Protein AF-0000000086678169 (afdb_homodimer)

Structure (mmCIF, N/CA/C/O backbone):
data_AF-0000000086678169-model_v1
#
loop_
_entity.id
_entity.type
_entity.pdbx_description
1 polymer 'VOC domain-containing protein'
#
loop_
_atom_site.group_PDB
_atom_site.id
_atom_site.type_symbol
_atom_site.label_atom_id
_atom_site.label_alt_id
_atom_site.label_comp_id
_atom_site.label_asym_id
_atom_site.label_entity_id
_atom_site.label_seq_id
_atom_site.pdbx_PDB_ins_code
_atom_site.Cartn_x
_atom_site.Cartn_y
_atom_site.Cartn_z
_atom_site.occupancy
_atom_site.B_iso_or_equiv
_atom_site.auth_seq_id
_atom_site.auth_comp_id
_atom_site.auth_asym_id
_atom_site.auth_atom_id
_atom_site.pdbx_PDB_model_num
ATOM 1 N N . MET A 1 1 ? -8.094 13.422 -7.285 1 91.38 1 MET A N 1
ATOM 2 C CA . MET A 1 1 ? -7.387 12.68 -6.246 1 91.38 1 MET A CA 1
ATOM 3 C C . MET A 1 1 ? -6.922 11.328 -6.77 1 91.38 1 MET A C 1
ATOM 5 O O . MET A 1 1 ? -7.672 10.625 -7.445 1 91.38 1 MET A O 1
ATOM 9 N N . ARG A 1 2 ? -5.672 10.977 -6.555 1 94.38 2 ARG A N 1
ATOM 10 C CA . ARG A 1 2 ? -5.109 9.734 -7.078 1 94.38 2 ARG A CA 1
ATOM 11 C C . ARG A 1 2 ? -4.16 9.094 -6.07 1 94.38 2 ARG A C 1
ATOM 13 O O . ARG A 1 2 ? -3.5 9.797 -5.301 1 94.38 2 ARG A O 1
ATOM 20 N N . LEU A 1 3 ? -4.145 7.801 -6.062 1 97.88 3 LEU A N 1
ATOM 21 C CA . LEU A 1 3 ? -3.133 7.09 -5.285 1 97.88 3 LEU A CA 1
ATOM 22 C C . LEU A 1 3 ? -1.73 7.438 -5.77 1 97.88 3 LEU A C 1
ATOM 24 O O . LEU A 1 3 ? -1.388 7.188 -6.926 1 97.88 3 LEU A O 1
ATOM 28 N N . ASP A 1 4 ? -1.026 8.055 -4.957 1 97.44 4 ASP A N 1
ATOM 29 C CA . ASP A 1 4 ? 0.299 8.531 -5.34 1 97.44 4 ASP A CA 1
ATOM 30 C C . ASP A 1 4 ? 1.37 7.492 -5.023 1 97.44 4 ASP A C 1
ATOM 32 O O . ASP A 1 4 ? 2.186 7.152 -5.887 1 97.44 4 ASP A O 1
ATOM 36 N N . HIS A 1 5 ? 1.383 7.012 -3.748 1 98.44 5 HIS A N 1
ATOM 37 C CA . HIS A 1 5 ? 2.408 6.031 -3.402 1 98.44 5 HIS A CA 1
ATOM 38 C C . HIS A 1 5 ? 1.983 5.184 -2.209 1 98.44 5 HIS A C 1
ATOM 40 O O . HIS A 1 5 ? 0.972 5.473 -1.566 1 98.44 5 HIS A O 1
ATOM 46 N N . VAL A 1 6 ? 2.734 4.137 -1.987 1 98.81 6 VAL A N 1
ATOM 47 C CA . VAL A 1 6 ? 2.705 3.295 -0.795 1 98.81 6 VAL A CA 1
ATOM 48 C C . VAL A 1 6 ? 4.004 3.467 -0.008 1 98.81 6 VAL A C 1
ATOM 50 O O . VAL A 1 6 ? 5.09 3.51 -0.591 1 98.81 6 VAL A O 1
ATOM 53 N N . GLY A 1 7 ? 3.877 3.633 1.284 1 98.75 7 GLY A N 1
ATOM 54 C CA . GLY A 1 7 ? 5.051 3.666 2.139 1 98.75 7 GLY A CA 1
ATOM 55 C C . GLY A 1 7 ? 5.461 2.295 2.643 1 98.75 7 GLY A C 1
ATOM 56 O O . GLY A 1 7 ? 4.645 1.564 3.207 1 98.75 7 GLY A O 1
ATOM 57 N N . LEU A 1 8 ? 6.66 1.923 2.469 1 98.81 8 LEU A N 1
ATOM 58 C CA . LEU A 1 8 ? 7.246 0.656 2.887 1 98.81 8 LEU A CA 1
ATOM 59 C C . LEU A 1 8 ? 8.523 0.889 3.695 1 98.81 8 LEU A C 1
ATOM 61 O O . LEU A 1 8 ? 9.516 1.394 3.164 1 98.81 8 LEU A O 1
ATOM 65 N N . SER A 1 9 ? 8.469 0.561 4.938 1 98.88 9 SER A N 1
ATOM 66 C CA . SER A 1 9 ? 9.656 0.64 5.777 1 98.88 9 SER A CA 1
ATOM 67 C C . SER A 1 9 ? 10.531 -0.603 5.625 1 98.88 9 SER A C 1
ATOM 69 O O . SER A 1 9 ? 10.039 -1.729 5.719 1 98.88 9 SER A O 1
ATOM 71 N N . VAL A 1 10 ? 11.781 -0.394 5.441 1 98.88 10 VAL A N 1
ATOM 72 C CA . VAL A 1 10 ? 12.672 -1.505 5.121 1 98.88 10 VAL A CA 1
ATOM 73 C C . VAL A 1 10 ? 13.914 -1.452 6.016 1 98.88 10 VAL A C 1
ATOM 75 O O . VAL A 1 10 ? 14.227 -0.406 6.59 1 98.88 10 VAL A O 1
ATOM 78 N N . ARG A 1 11 ? 14.578 -2.545 6.113 1 98.56 11 ARG A N 1
ATOM 79 C CA . ARG A 1 11 ? 15.812 -2.66 6.879 1 98.56 11 ARG A CA 1
ATOM 80 C C . ARG A 1 11 ? 16.969 -2.002 6.145 1 98.56 11 ARG A C 1
ATOM 82 O O . ARG A 1 11 ? 17.781 -1.286 6.754 1 98.56 11 ARG A O 1
ATOM 89 N N . ASP A 1 12 ? 17.156 -2.264 4.922 1 98.56 12 ASP A N 1
ATOM 90 C CA . ASP A 1 12 ? 18.25 -1.778 4.082 1 98.56 12 ASP A CA 1
ATOM 91 C C . ASP A 1 12 ? 17.719 -0.994 2.887 1 98.56 12 ASP A C 1
ATOM 93 O O . ASP A 1 12 ? 17.359 -1.579 1.857 1 98.56 12 ASP A O 1
ATOM 97 N N . LEU A 1 13 ? 17.75 0.278 3.025 1 98.5 13 LEU A N 1
ATOM 98 C CA . LEU A 1 13 ? 17.125 1.195 2.082 1 98.5 13 LEU A CA 1
ATOM 99 C C . LEU A 1 13 ? 17.734 1.062 0.696 1 98.5 13 LEU A C 1
ATOM 101 O O . LEU A 1 13 ? 17.031 0.976 -0.304 1 98.5 13 LEU A O 1
ATOM 105 N N . ASP A 1 14 ? 19.016 1.049 0.571 1 98.25 14 ASP A N 1
ATOM 106 C CA . ASP A 1 14 ? 19.703 0.976 -0.709 1 98.25 14 ASP A CA 1
ATOM 107 C C . ASP A 1 14 ? 19.438 -0.352 -1.41 1 98.25 14 ASP A C 1
ATOM 109 O O . ASP A 1 14 ? 19.156 -0.38 -2.613 1 98.25 14 ASP A O 1
ATOM 113 N N . ALA A 1 15 ? 19.5 -1.467 -0.7 1 98.75 15 ALA A N 1
ATOM 114 C CA . ALA A 1 15 ? 19.266 -2.783 -1.282 1 98.75 15 ALA A CA 1
ATOM 115 C C . ALA A 1 15 ? 17.812 -2.904 -1.771 1 98.75 15 ALA A C 1
ATOM 117 O O . ALA A 1 15 ? 17.562 -3.414 -2.865 1 98.75 15 ALA A O 1
ATOM 118 N N . ALA A 1 16 ? 16.906 -2.441 -0.951 1 98.81 16 ALA A N 1
ATOM 119 C CA . ALA A 1 16 ? 15.508 -2.482 -1.349 1 98.81 16 ALA A CA 1
ATOM 120 C C . ALA A 1 16 ? 15.266 -1.631 -2.592 1 98.81 16 ALA A C 1
ATOM 122 O O . ALA A 1 16 ? 14.578 -2.062 -3.523 1 98.81 16 ALA A O 1
ATOM 123 N N . SER A 1 17 ? 15.805 -0.417 -2.582 1 98.81 17 SER A N 1
ATOM 124 C CA . SER A 1 17 ? 15.672 0.464 -3.738 1 98.81 17 SER A CA 1
ATOM 125 C C . SER A 1 17 ? 16.203 -0.201 -5.004 1 98.81 17 SER A C 1
ATOM 127 O O . SER A 1 17 ? 15.531 -0.192 -6.043 1 98.81 17 SER A O 1
ATOM 129 N N . ALA A 1 18 ? 17.344 -0.758 -4.895 1 98.81 18 ALA A N 1
ATOM 130 C CA . ALA A 1 18 ? 17.953 -1.415 -6.039 1 98.81 18 ALA A CA 1
ATOM 131 C C . ALA A 1 18 ? 17.094 -2.57 -6.543 1 98.81 18 ALA A C 1
ATOM 133 O O . ALA A 1 18 ? 16.953 -2.764 -7.754 1 98.81 18 ALA A O 1
ATOM 134 N N . TRP A 1 19 ? 16.578 -3.268 -5.637 1 98.88 19 TRP A N 1
ATOM 135 C CA . TRP A 1 19 ? 15.766 -4.414 -6.027 1 98.88 19 TRP A CA 1
ATOM 136 C C . TRP A 1 19 ? 14.516 -3.967 -6.781 1 98.88 19 TRP A C 1
ATOM 138 O O . TRP A 1 19 ? 14.211 -4.496 -7.852 1 98.88 19 TRP A O 1
ATOM 148 N N . TYR A 1 20 ? 13.734 -3.041 -6.277 1 98.81 20 TYR A N 1
ATOM 149 C CA . TYR A 1 20 ? 12.508 -2.584 -6.926 1 98.81 20 TYR A CA 1
ATOM 150 C C . TYR A 1 20 ? 12.812 -1.911 -8.258 1 98.81 20 TYR A C 1
ATOM 152 O O . TYR A 1 20 ? 12.023 -2 -9.203 1 98.81 20 TYR A O 1
ATOM 160 N N . CYS A 1 21 ? 13.945 -1.226 -8.336 1 98.75 21 CYS A N 1
ATOM 161 C CA . CYS A 1 21 ? 14.359 -0.647 -9.609 1 98.75 21 CYS A CA 1
ATOM 162 C C . CYS A 1 21 ? 14.602 -1.734 -10.648 1 98.75 21 CYS A C 1
ATOM 164 O O . CYS A 1 21 ? 14.109 -1.648 -11.773 1 98.75 21 CYS A O 1
ATOM 166 N N . THR A 1 22 ? 15.32 -2.758 -10.234 1 98.56 22 THR A N 1
ATOM 167 C CA . THR A 1 22 ? 15.68 -3.832 -11.156 1 98.56 22 THR A CA 1
ATOM 168 C C . THR A 1 22 ? 14.461 -4.699 -11.469 1 98.56 22 THR A C 1
ATOM 170 O O . THR A 1 22 ? 14.211 -5.023 -12.633 1 98.56 22 THR A O 1
ATOM 173 N N . ALA A 1 23 ? 13.688 -5.035 -10.523 1 98.38 23 ALA A N 1
ATOM 174 C CA . ALA A 1 23 ? 12.609 -6.012 -10.664 1 98.38 23 ALA A CA 1
ATOM 175 C C . ALA A 1 23 ? 11.398 -5.398 -11.359 1 98.38 23 ALA A C 1
ATOM 177 O O . ALA A 1 23 ? 10.703 -6.078 -12.117 1 98.38 23 ALA A O 1
ATOM 178 N N . PHE A 1 24 ? 11.156 -4.09 -11.094 1 98 24 PHE A N 1
ATOM 179 C CA . PHE A 1 24 ? 9.859 -3.568 -11.523 1 98 24 PHE A CA 1
ATOM 180 C C . PHE A 1 24 ? 10.039 -2.295 -12.344 1 98 24 PHE A C 1
ATOM 182 O O . PHE A 1 24 ? 9.055 -1.656 -12.727 1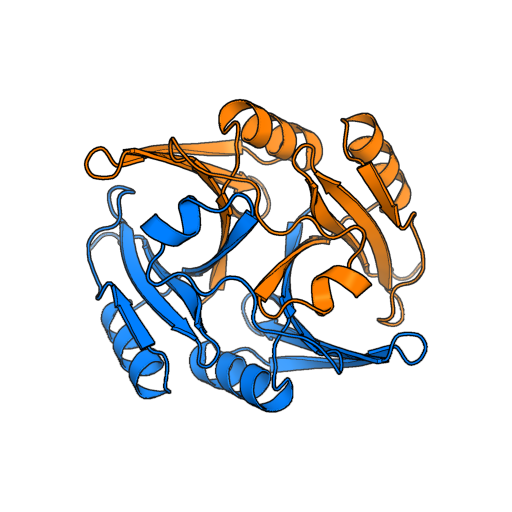 98 24 PHE A O 1
ATOM 189 N N . GLY A 1 25 ? 11.25 -1.899 -12.57 1 97.5 25 GLY A N 1
ATOM 190 C CA . GLY A 1 25 ? 11.523 -0.824 -13.516 1 97.5 25 GLY A CA 1
ATOM 191 C C . GLY A 1 25 ? 11.391 0.556 -12.898 1 97.5 25 GLY A C 1
ATOM 192 O O . GLY A 1 25 ? 11.164 1.539 -13.602 1 97.5 25 GLY A O 1
ATOM 193 N N . TYR A 1 26 ? 11.484 0.633 -11.586 1 98.56 26 TYR A N 1
ATOM 194 C CA . TYR A 1 26 ? 11.445 1.928 -10.914 1 98.56 26 TYR A CA 1
ATOM 195 C C . TYR A 1 26 ? 12.781 2.646 -11.047 1 98.56 26 TYR A C 1
ATOM 197 O O . TYR A 1 26 ? 13.781 2.053 -11.469 1 98.56 26 TYR A O 1
ATOM 205 N N . ALA A 1 27 ? 12.727 3.955 -10.781 1 98.62 27 ALA A N 1
ATOM 206 C CA . ALA A 1 27 ? 13.922 4.789 -10.648 1 98.62 27 ALA A CA 1
ATOM 207 C C . ALA A 1 27 ? 13.859 5.629 -9.375 1 98.62 27 ALA A C 1
ATOM 209 O O . ALA A 1 27 ? 12.781 6.004 -8.922 1 98.62 27 ALA A O 1
ATOM 210 N N . ARG A 1 28 ? 15.055 5.93 -8.812 1 98.25 28 ARG A N 1
ATOM 211 C CA . ARG A 1 28 ? 15.102 6.828 -7.664 1 98.25 28 ARG A CA 1
ATOM 212 C C . ARG A 1 28 ? 14.758 8.258 -8.07 1 98.25 28 ARG A C 1
ATOM 214 O O . ARG A 1 28 ? 15.414 8.836 -8.938 1 98.25 28 ARG A O 1
ATOM 221 N N . GLU A 1 29 ? 13.789 8.797 -7.516 1 97.56 29 GLU A N 1
ATOM 222 C CA . GLU A 1 29 ? 13.344 10.148 -7.84 1 97.56 29 GLU A CA 1
ATOM 223 C C . GLU A 1 29 ? 13.883 11.164 -6.836 1 97.56 29 GLU A C 1
ATOM 225 O O . GLU A 1 29 ? 14.336 12.25 -7.223 1 97.56 29 GLU A O 1
ATOM 230 N N . VAL A 1 30 ? 13.742 10.867 -5.57 1 96.19 30 VAL A N 1
ATOM 231 C CA . VAL A 1 30 ? 14.156 11.742 -4.48 1 96.19 30 VAL A CA 1
ATOM 232 C C . VAL A 1 30 ? 14.82 10.922 -3.381 1 96.19 30 VAL A C 1
ATOM 234 O O . VAL A 1 30 ? 14.359 9.82 -3.055 1 96.19 30 VAL A O 1
ATOM 237 N N . VAL A 1 31 ? 15.922 11.375 -2.908 1 97.44 31 VAL A N 1
ATOM 238 C CA . VAL A 1 31 ? 16.578 10.844 -1.719 1 97.44 31 VAL A CA 1
ATOM 239 C C . VAL A 1 31 ? 16.703 11.938 -0.66 1 97.44 31 VAL A C 1
ATOM 241 O O . VAL A 1 31 ? 17.234 13.008 -0.929 1 97.44 31 VAL A O 1
ATOM 244 N N . LEU A 1 32 ? 16.094 11.641 0.479 1 96.5 32 LEU A N 1
ATOM 245 C CA . LEU A 1 32 ? 16.156 12.695 1.486 1 96.5 32 LEU A CA 1
ATOM 246 C C . LEU A 1 32 ? 16.297 12.102 2.885 1 96.5 32 LEU A C 1
ATOM 248 O O . LEU A 1 32 ? 16.156 10.891 3.066 1 96.5 32 LEU A O 1
ATOM 252 N N . ARG A 1 33 ? 16.656 13.008 3.799 1 97.38 33 ARG A N 1
ATOM 253 C CA . ARG A 1 33 ? 16.766 12.68 5.215 1 97.38 33 ARG A CA 1
ATOM 254 C C . ARG A 1 33 ? 15.977 13.664 6.07 1 97.38 33 ARG A C 1
ATOM 256 O O . ARG A 1 33 ? 15.992 14.867 5.812 1 97.38 33 ARG A O 1
ATOM 263 N N . VAL A 1 34 ? 15.266 13.07 7.035 1 97.88 34 VAL A N 1
ATOM 264 C CA . VAL A 1 34 ? 14.594 13.875 8.055 1 97.88 34 VAL A CA 1
ATOM 265 C C . VAL A 1 34 ? 15.352 13.773 9.375 1 97.88 34 VAL A C 1
ATOM 267 O O . VAL A 1 34 ? 15.047 12.906 10.203 1 97.88 34 VAL A O 1
ATOM 270 N N . ASP A 1 35 ? 16.188 14.688 9.68 1 97.31 35 ASP A N 1
ATOM 271 C CA . ASP A 1 35 ? 17.219 14.609 10.719 1 97.31 35 ASP A CA 1
ATOM 272 C C . ASP A 1 35 ? 16.594 14.5 12.109 1 97.31 35 ASP A C 1
ATOM 274 O O . ASP A 1 35 ? 16.984 13.648 12.906 1 97.31 35 ASP A O 1
ATOM 278 N N . PRO A 1 36 ? 15.562 15.266 12.359 1 96.56 36 PRO A N 1
ATOM 279 C CA . PRO A 1 36 ? 15.055 15.273 13.734 1 96.56 36 PRO A CA 1
ATOM 280 C C . PRO A 1 36 ? 14.547 13.914 14.188 1 96.56 36 PRO A C 1
ATOM 282 O O . PRO A 1 36 ? 14.484 13.641 15.391 1 96.56 36 PRO A O 1
ATOM 285 N N . ILE A 1 37 ? 14.234 13.031 13.25 1 96.38 37 ILE A N 1
ATOM 286 C CA . ILE A 1 37 ? 13.68 11.75 13.656 1 96.38 37 ILE A CA 1
ATOM 287 C C . ILE A 1 37 ? 14.508 10.609 13.07 1 96.38 37 ILE A C 1
ATOM 289 O O . ILE A 1 37 ? 14.07 9.461 13.031 1 96.38 37 ILE A O 1
ATOM 293 N N . ASP A 1 38 ? 15.641 10.891 12.492 1 97.94 38 ASP A N 1
ATOM 294 C CA . ASP A 1 38 ? 16.578 9.922 11.922 1 97.94 38 ASP A CA 1
ATOM 295 C C . ASP A 1 38 ? 15.883 9.047 10.875 1 97.94 38 ASP A C 1
ATOM 297 O O . ASP A 1 38 ? 15.961 7.816 10.938 1 97.94 38 ASP A O 1
ATOM 301 N N . LEU A 1 39 ? 15.18 9.648 10 1 98.62 39 LEU A N 1
ATOM 302 C CA . LEU A 1 39 ? 14.43 8.961 8.953 1 98.62 39 LEU A CA 1
ATOM 303 C C . LEU A 1 39 ? 15.062 9.203 7.586 1 98.62 39 LEU A C 1
ATOM 305 O O . LEU A 1 39 ? 15.258 10.352 7.188 1 98.62 39 LEU A O 1
ATOM 309 N N . ASP A 1 40 ? 15.438 8.148 6.922 1 98.75 40 ASP A N 1
ATOM 310 C CA . ASP A 1 40 ? 15.867 8.211 5.531 1 98.75 40 ASP A CA 1
ATOM 311 C C . ASP A 1 40 ? 14.75 7.781 4.586 1 98.75 40 ASP A C 1
ATOM 313 O O . ASP A 1 40 ? 14.016 6.832 4.875 1 98.75 40 ASP A O 1
ATOM 317 N N . ILE A 1 41 ? 14.633 8.469 3.494 1 98.62 41 ILE A N 1
ATOM 318 C CA . ILE A 1 41 ? 13.547 8.219 2.545 1 98.62 41 ILE A CA 1
ATOM 319 C C . ILE A 1 41 ? 14.117 8.141 1.129 1 98.62 41 ILE A C 1
ATOM 321 O O . ILE A 1 41 ? 14.961 8.953 0.747 1 98.62 41 ILE A O 1
ATOM 325 N N . VAL A 1 42 ? 13.742 7.199 0.359 1 98.62 42 VAL A N 1
ATOM 326 C CA . VAL A 1 42 ? 13.922 7.156 -1.089 1 98.62 42 VAL A CA 1
ATOM 327 C C . VAL A 1 42 ? 12.562 7.055 -1.777 1 98.62 42 VAL A C 1
ATOM 329 O O . VAL A 1 42 ? 11.82 6.098 -1.555 1 98.62 42 VAL A O 1
ATOM 332 N N . MET A 1 43 ? 12.242 8.016 -2.52 1 98.38 43 MET A N 1
ATOM 333 C CA . MET A 1 43 ? 11.07 7.945 -3.395 1 98.38 43 MET A CA 1
ATOM 334 C C . MET A 1 43 ? 11.43 7.312 -4.734 1 98.38 43 MET A C 1
ATOM 336 O O . MET A 1 43 ? 12.344 7.77 -5.418 1 98.38 43 MET A O 1
ATOM 340 N N . LEU A 1 44 ? 10.766 6.262 -5.047 1 98.69 44 LEU A N 1
ATOM 341 C CA . LEU A 1 44 ? 10.891 5.625 -6.355 1 98.69 44 LEU A CA 1
ATOM 342 C C . LEU A 1 44 ? 9.719 6.008 -7.258 1 98.69 44 LEU A C 1
ATOM 344 O O . LEU A 1 44 ? 8.578 6.078 -6.805 1 98.69 44 LEU A O 1
ATOM 348 N N . ILE A 1 45 ? 10.031 6.223 -8.523 1 98.5 45 ILE A N 1
ATOM 349 C CA . ILE A 1 45 ? 8.984 6.547 -9.484 1 98.5 45 ILE A CA 1
ATOM 350 C C . ILE A 1 45 ? 9.086 5.613 -10.695 1 98.5 45 ILE A C 1
ATOM 352 O O . ILE A 1 45 ? 10.18 5.301 -11.156 1 98.5 45 ILE A O 1
ATOM 356 N N . HIS A 1 46 ? 7.957 5.098 -11.133 1 98.19 46 HIS A N 1
ATOM 357 C CA . HIS A 1 46 ? 7.941 4.402 -12.414 1 98.19 46 HIS A CA 1
ATOM 358 C C . HIS A 1 46 ? 7.953 5.391 -13.578 1 98.19 46 HIS A C 1
ATOM 360 O O . HIS A 1 46 ? 6.984 6.129 -13.781 1 98.19 46 HIS A O 1
ATOM 366 N N . PRO A 1 47 ? 8.953 5.367 -14.391 1 97 47 PRO A N 1
ATOM 367 C CA . PRO A 1 47 ? 9.125 6.434 -15.383 1 97 47 PRO A CA 1
ATOM 368 C C . PRO A 1 47 ? 8.031 6.43 -16.438 1 97 47 PRO A C 1
ATOM 370 O O . PRO A 1 47 ? 7.738 7.473 -17.047 1 97 47 PRO A O 1
ATOM 373 N N . VAL A 1 48 ? 7.434 5.336 -16.719 1 95.75 48 VAL A N 1
ATOM 374 C CA . VAL A 1 48 ? 6.441 5.219 -17.781 1 95.75 48 VAL A CA 1
ATOM 375 C C . VAL A 1 48 ? 5.051 5.5 -17.219 1 95.75 48 VAL A C 1
ATOM 377 O O . VAL A 1 48 ? 4.297 6.301 -17.781 1 95.75 48 VAL A O 1
ATOM 380 N N . HIS A 1 49 ? 4.73 4.98 -16.047 1 94.75 49 HIS A N 1
ATOM 381 C CA . HIS A 1 49 ? 3.359 5 -15.555 1 94.75 49 HIS A CA 1
ATOM 382 C C . HIS A 1 49 ? 3.168 6.078 -14.492 1 94.75 49 HIS A C 1
ATOM 384 O O . HIS A 1 49 ? 2.037 6.469 -14.195 1 94.75 49 HIS A O 1
ATOM 390 N N . GLY A 1 50 ? 4.254 6.465 -13.789 1 95.94 50 GLY A N 1
ATOM 391 C CA . GLY A 1 50 ? 4.207 7.602 -12.883 1 95.94 50 GLY A CA 1
ATOM 392 C C . GLY A 1 50 ? 3.814 7.223 -11.469 1 95.94 50 GLY A C 1
ATOM 393 O O . GLY A 1 50 ? 3.795 8.07 -10.57 1 95.94 50 GLY A O 1
ATOM 394 N N . ASP A 1 51 ? 3.445 5.918 -11.25 1 96.38 51 ASP A N 1
ATOM 395 C CA . ASP A 1 51 ? 3.182 5.488 -9.875 1 96.38 51 ASP A CA 1
ATOM 396 C C . ASP A 1 51 ? 4.465 5.484 -9.047 1 96.38 51 ASP A C 1
ATOM 398 O O . ASP A 1 51 ? 5.566 5.441 -9.602 1 96.38 51 ASP A O 1
ATOM 402 N N . ARG A 1 52 ? 4.328 5.508 -7.707 1 98.12 52 ARG A N 1
ATOM 403 C CA . ARG A 1 52 ? 5.488 5.66 -6.832 1 98.12 52 ARG A CA 1
ATOM 404 C C . ARG A 1 52 ? 5.438 4.664 -5.676 1 98.12 52 ARG A C 1
ATOM 406 O O . ARG A 1 52 ? 4.359 4.207 -5.293 1 98.12 52 ARG A O 1
ATOM 413 N N . LEU A 1 53 ? 6.551 4.316 -5.195 1 98.81 53 LEU A N 1
ATOM 414 C CA . LEU A 1 53 ? 6.805 3.693 -3.9 1 98.81 53 LEU A CA 1
ATOM 415 C C . LEU A 1 53 ? 7.688 4.586 -3.031 1 98.81 53 LEU A C 1
ATOM 417 O O . LEU A 1 53 ? 8.648 5.176 -3.521 1 98.81 53 LEU A O 1
ATOM 421 N N . GLU A 1 54 ? 7.328 4.73 -1.833 1 98.81 54 GLU A N 1
ATOM 422 C CA . GLU A 1 54 ? 8.18 5.406 -0.859 1 98.81 54 GLU A CA 1
ATOM 423 C C . GLU A 1 54 ? 8.836 4.406 0.089 1 98.81 54 GLU A C 1
ATOM 425 O O . GLU A 1 54 ? 8.148 3.725 0.853 1 98.81 54 GLU A O 1
ATOM 430 N N . LEU A 1 55 ? 10.117 4.305 0.015 1 98.88 55 LEU A N 1
ATOM 431 C CA . LEU A 1 55 ? 10.867 3.455 0.934 1 98.88 55 LEU A CA 1
ATOM 432 C C . LEU A 1 55 ? 11.43 4.27 2.092 1 98.88 55 LEU A C 1
ATOM 434 O O . LEU A 1 55 ? 11.938 5.371 1.889 1 98.88 55 LEU A O 1
ATOM 438 N N . LEU A 1 56 ? 11.281 3.746 3.287 1 98.88 56 LEU A N 1
ATOM 439 C CA . LEU A 1 56 ? 11.68 4.438 4.508 1 98.88 56 LEU A CA 1
ATOM 440 C C . LEU A 1 56 ? 12.586 3.557 5.359 1 98.88 56 LEU A C 1
ATOM 442 O O . LEU A 1 56 ? 12.414 2.338 5.402 1 98.88 56 LEU A O 1
ATOM 446 N N . HIS A 1 57 ? 13.5 4.168 6.074 1 98.81 57 HIS A N 1
ATOM 447 C CA . HIS A 1 57 ? 14.336 3.449 7.031 1 98.81 57 HIS A CA 1
ATOM 448 C C . HIS A 1 57 ? 14.633 4.309 8.258 1 98.81 57 HIS A C 1
ATOM 450 O O . HIS A 1 57 ? 15.008 5.477 8.125 1 98.81 57 HIS A O 1
ATOM 456 N N . ARG A 1 58 ? 14.438 3.771 9.344 1 98.44 58 ARG A N 1
ATOM 457 C CA . ARG A 1 58 ? 14.852 4.355 10.617 1 98.44 58 ARG A CA 1
ATOM 458 C C . ARG A 1 58 ? 15.742 3.395 11.398 1 98.44 58 ARG A C 1
ATOM 460 O O . ARG A 1 58 ? 15.453 2.197 11.469 1 98.44 58 ARG A O 1
ATOM 467 N N . PRO A 1 59 ? 16.812 3.932 12.016 1 97.75 59 PRO A N 1
ATOM 468 C CA . PRO A 1 59 ? 17.547 3.084 12.953 1 97.75 59 PRO A CA 1
ATOM 469 C C . PRO A 1 59 ? 16.672 2.545 14.086 1 97.75 59 PRO A C 1
ATOM 471 O O . PRO A 1 59 ? 15.82 3.266 14.602 1 97.75 59 PRO A O 1
ATOM 474 N N . GLY A 1 60 ? 16.844 1.304 14.375 1 97.69 60 GLY A N 1
ATOM 475 C CA . GLY A 1 60 ? 16.078 0.698 15.461 1 97.69 60 GLY A CA 1
ATOM 476 C C . GLY A 1 60 ? 14.805 0.031 14.984 1 97.69 60 GLY A C 1
ATOM 477 O O . GLY A 1 60 ? 14.078 -0.564 15.781 1 97.69 60 GLY A O 1
ATOM 478 N N . SER A 1 61 ? 14.539 0.139 13.648 1 98.25 61 SER A N 1
ATOM 479 C CA . SER A 1 61 ? 13.375 -0.568 13.125 1 98.25 61 SER A CA 1
ATOM 480 C C . SER A 1 61 ? 13.523 -2.076 13.289 1 98.25 61 SER A C 1
ATOM 482 O O . SER A 1 61 ? 14.641 -2.596 13.336 1 98.25 61 SER A O 1
ATOM 484 N N . ALA A 1 62 ? 12.383 -2.736 13.453 1 98.31 62 ALA A N 1
ATOM 485 C CA . ALA A 1 62 ? 12.312 -4.188 13.594 1 98.31 62 ALA A CA 1
ATOM 486 C C . ALA A 1 62 ? 11.359 -4.797 12.57 1 98.31 62 ALA A C 1
ATOM 488 O O . ALA A 1 62 ? 10.492 -4.105 12.039 1 98.31 62 ALA A O 1
ATOM 489 N N . PRO A 1 63 ? 11.539 -6.066 12.297 1 97.81 63 PRO A N 1
ATOM 490 C CA . PRO A 1 63 ? 10.641 -6.699 11.32 1 97.81 63 PRO A CA 1
ATOM 491 C C . PRO A 1 63 ? 9.164 -6.562 11.703 1 97.81 63 PRO A C 1
ATOM 493 O O . PRO A 1 63 ? 8.805 -6.785 12.859 1 97.81 63 PRO A O 1
ATOM 496 N N . GLY A 1 64 ? 8.391 -6.137 10.734 1 96.69 64 GLY A N 1
ATOM 497 C CA . GLY A 1 64 ? 6.945 -6.152 10.883 1 96.69 64 GLY A CA 1
ATOM 498 C C . GLY A 1 64 ? 6.316 -7.477 10.484 1 96.69 64 GLY A C 1
ATOM 499 O O . GLY A 1 64 ? 6.93 -8.531 10.648 1 96.69 64 GLY A O 1
ATOM 500 N N . LEU A 1 65 ? 5.082 -7.359 10.047 1 90.75 65 LEU A N 1
ATOM 501 C CA . LEU A 1 65 ? 4.375 -8.562 9.609 1 90.75 65 LEU A CA 1
ATOM 502 C C . LEU A 1 65 ? 5.098 -9.219 8.438 1 90.75 65 LEU A C 1
ATOM 504 O O . LEU A 1 65 ? 5.402 -8.562 7.438 1 90.75 65 LEU A O 1
ATOM 508 N N . ARG A 1 66 ? 5.375 -10.43 8.484 1 95.75 66 ARG A N 1
ATOM 509 C CA . ARG A 1 66 ? 5.957 -11.266 7.438 1 95.75 66 ARG A CA 1
ATOM 510 C C . ARG A 1 66 ? 5.137 -12.539 7.23 1 95.75 66 ARG A C 1
ATOM 512 O O . ARG A 1 66 ? 5.629 -13.641 7.453 1 95.75 66 ARG A O 1
ATOM 519 N N . ALA A 1 67 ? 3.992 -12.328 6.77 1 97.38 67 ALA A N 1
ATOM 520 C CA . ALA A 1 67 ? 3.086 -13.453 6.562 1 97.38 67 ALA A CA 1
ATOM 521 C C . ALA A 1 67 ? 3.635 -14.414 5.508 1 97.38 67 ALA A C 1
ATOM 523 O O . ALA A 1 67 ? 4.211 -13.977 4.504 1 97.38 67 ALA A O 1
ATOM 524 N N . ALA A 1 68 ? 3.363 -15.688 5.668 1 97.69 68 ALA A N 1
ATOM 525 C CA . ALA A 1 68 ? 3.852 -16.719 4.754 1 97.69 68 ALA A CA 1
ATOM 526 C C . ALA A 1 68 ? 3.156 -16.625 3.398 1 97.69 68 ALA A C 1
ATOM 528 O O . ALA A 1 68 ? 3.73 -17 2.373 1 97.69 68 ALA A O 1
ATOM 529 N N . ASP A 1 69 ? 1.917 -16.156 3.439 1 98.25 69 ASP A N 1
ATOM 530 C CA . ASP A 1 69 ? 1.111 -16.031 2.229 1 98.25 69 ASP A CA 1
ATOM 531 C C . ASP A 1 69 ? -0.022 -15.031 2.422 1 98.25 69 ASP A C 1
ATOM 533 O O . ASP A 1 69 ? -0.233 -14.531 3.529 1 98.25 69 ASP A O 1
ATOM 537 N N . PRO A 1 70 ? -0.726 -14.648 1.306 1 97.88 70 PRO A N 1
ATOM 538 C CA . PRO A 1 70 ? -1.746 -13.602 1.408 1 97.88 70 PRO A CA 1
ATOM 539 C C . PRO A 1 70 ? -2.924 -14.016 2.289 1 97.88 70 PRO A C 1
ATOM 541 O O . PRO A 1 70 ? -3.572 -13.156 2.896 1 97.88 70 PRO A O 1
ATOM 544 N N . ALA A 1 71 ? -3.246 -15.305 2.305 1 97.81 71 ALA A N 1
ATOM 545 C CA . ALA A 1 71 ? -4.34 -15.758 3.16 1 97.81 71 ALA A CA 1
ATOM 546 C C . ALA A 1 71 ? -4.039 -15.484 4.629 1 97.81 71 ALA A C 1
ATOM 548 O O . ALA A 1 71 ? -4.91 -15.039 5.379 1 97.81 71 ALA A O 1
ATOM 549 N N . ARG A 1 72 ? -2.818 -15.773 5.02 1 98 72 ARG A N 1
ATOM 550 C CA . ARG A 1 72 ? -2.389 -15.508 6.391 1 98 72 ARG A CA 1
ATOM 551 C C . ARG A 1 72 ? -2.262 -14.008 6.641 1 98 72 ARG A C 1
ATOM 553 O O . ARG A 1 72 ? -2.592 -13.523 7.723 1 98 72 ARG A O 1
ATOM 560 N N . ALA A 1 73 ? -1.767 -13.297 5.688 1 98.38 73 ALA A N 1
ATOM 561 C CA . ALA A 1 73 ? -1.66 -11.844 5.82 1 98.38 73 ALA A CA 1
ATOM 562 C C . ALA A 1 73 ? -3.021 -11.219 6.109 1 98.38 73 ALA A C 1
ATOM 564 O O . ALA A 1 73 ? -3.119 -10.273 6.891 1 98.38 73 ALA A O 1
ATOM 565 N N . ALA A 1 74 ? -4.078 -11.766 5.551 1 98.31 74 ALA A N 1
ATOM 566 C CA . ALA A 1 74 ? -5.426 -11.211 5.66 1 98.31 74 ALA A CA 1
ATOM 567 C C . ALA A 1 74 ? -5.98 -11.391 7.07 1 98.31 74 ALA A C 1
ATOM 569 O O . ALA A 1 74 ? -7.012 -10.812 7.418 1 98.31 74 ALA A O 1
ATOM 570 N N . LEU A 1 75 ? -5.293 -12.133 7.895 1 98.44 75 LEU A N 1
ATOM 571 C CA . LEU A 1 75 ? -5.734 -12.305 9.273 1 98.44 75 LEU A CA 1
ATOM 572 C C . LEU A 1 75 ? -5.215 -11.18 10.156 1 98.44 75 LEU A C 1
ATOM 574 O O . LEU A 1 75 ? -5.605 -11.062 11.32 1 98.44 75 LEU A O 1
ATOM 578 N N . SER A 1 76 ? -4.348 -10.406 9.688 1 98.38 76 SER A N 1
ATOM 579 C CA . SER A 1 76 ? -3.914 -9.172 10.336 1 98.38 76 SER A CA 1
ATOM 580 C C . SER A 1 76 ? -4.543 -7.949 9.672 1 98.38 76 SER A C 1
ATOM 582 O O . SER A 1 76 ? -4.285 -7.668 8.5 1 98.38 76 SER A O 1
ATOM 584 N N . GLU A 1 77 ? -5.363 -7.223 10.367 1 98.62 77 GLU A N 1
ATOM 585 C CA . GLU A 1 77 ? -6.055 -6.039 9.859 1 98.62 77 GLU A CA 1
ATOM 586 C C . GLU A 1 77 ? -5.082 -4.883 9.648 1 98.62 77 GLU A C 1
ATOM 588 O O . GLU A 1 77 ? -4.727 -4.18 10.594 1 98.62 77 GLU A O 1
ATOM 593 N N . SER A 1 78 ? -4.633 -4.676 8.492 1 98 78 SER A N 1
ATOM 594 C CA . SER A 1 78 ? -3.654 -3.676 8.078 1 98 78 SER A CA 1
ATOM 595 C C . SER A 1 78 ? -3.273 -3.852 6.613 1 98 78 SER A C 1
ATOM 597 O O . SER A 1 78 ? -3.838 -4.699 5.914 1 98 78 SER A O 1
ATOM 599 N N . PHE A 1 79 ? -2.371 -2.986 6.109 1 98.56 79 PHE A N 1
ATOM 600 C CA . PHE A 1 79 ? -1.833 -3.168 4.766 1 98.56 79 PHE A CA 1
ATOM 601 C C . PHE A 1 79 ? -1.052 -4.473 4.668 1 98.56 79 PHE A C 1
ATOM 603 O O . PHE A 1 79 ? -0.184 -4.746 5.5 1 98.56 79 PHE A O 1
ATOM 610 N N . GLY A 1 80 ? -1.321 -5.246 3.572 1 98.38 80 GLY A N 1
ATOM 611 C CA . GLY A 1 80 ? -0.763 -6.59 3.561 1 98.38 80 GLY A CA 1
ATOM 612 C C . GLY A 1 80 ? 0.087 -6.875 2.336 1 98.38 80 GLY A C 1
ATOM 613 O O . GLY A 1 80 ? 0.896 -7.805 2.338 1 98.38 80 GLY A O 1
ATOM 614 N N . HIS A 1 81 ? -0.2 -6.137 1.236 1 98.81 81 HIS A N 1
ATOM 615 C CA . HIS A 1 81 ? 0.585 -6.387 0.033 1 98.81 81 HIS A CA 1
ATOM 616 C C . HIS A 1 81 ? 0.381 -5.281 -0.997 1 98.81 81 HIS A C 1
ATOM 618 O O . HIS A 1 81 ? -0.53 -4.465 -0.863 1 98.81 81 HIS A O 1
ATOM 624 N N . ILE A 1 82 ? 1.281 -5.254 -1.939 1 98.88 82 ILE A N 1
ATOM 625 C CA . IL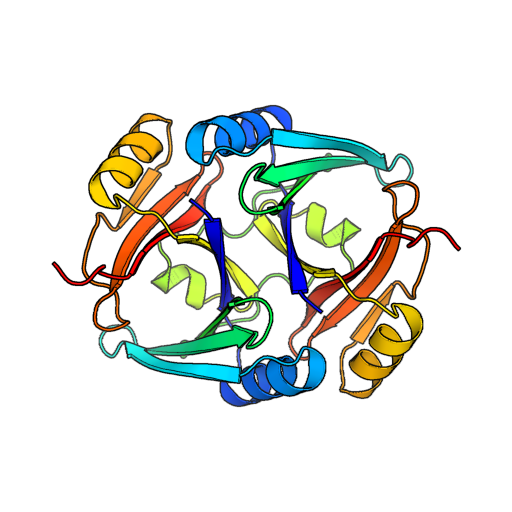E A 1 82 ? 1.096 -4.477 -3.162 1 98.88 82 ILE A CA 1
ATOM 626 C C . ILE A 1 82 ? 1.029 -5.418 -4.363 1 98.88 82 ILE A C 1
ATOM 628 O O . ILE A 1 82 ? 1.489 -6.559 -4.293 1 98.88 82 ILE A O 1
ATOM 632 N N . ALA A 1 83 ? 0.398 -4.898 -5.414 1 98.81 83 ALA A N 1
ATOM 633 C CA . ALA A 1 83 ? 0.22 -5.719 -6.609 1 98.81 83 ALA A CA 1
ATOM 634 C C . ALA A 1 83 ? 0.628 -4.957 -7.867 1 98.81 83 ALA A C 1
ATOM 636 O O . ALA A 1 83 ? 0.32 -3.771 -8.008 1 98.81 83 ALA A O 1
ATOM 637 N N . PHE A 1 84 ? 1.278 -5.625 -8.742 1 98.56 84 PHE A N 1
ATOM 638 C CA . PHE A 1 84 ? 1.654 -5.059 -10.031 1 98.56 84 PHE A CA 1
ATOM 639 C C . PHE A 1 84 ? 0.923 -5.762 -11.172 1 98.56 84 PHE A C 1
ATOM 641 O O . PHE A 1 84 ? 0.878 -6.992 -11.219 1 98.56 84 PHE A O 1
ATOM 648 N N . ASP A 1 85 ? 0.32 -4.977 -12.023 1 97.69 85 ASP A N 1
ATOM 649 C CA . ASP A 1 85 ? -0.207 -5.473 -13.289 1 97.69 85 ASP A CA 1
ATOM 650 C C . ASP A 1 85 ? 0.912 -5.676 -14.305 1 97.69 85 ASP A C 1
ATOM 652 O O . ASP A 1 85 ? 1.644 -4.738 -14.625 1 97.69 85 ASP A O 1
ATOM 656 N N . VAL A 1 86 ? 1.047 -6.898 -14.781 1 97.69 86 VAL A N 1
ATOM 657 C CA . VAL A 1 86 ? 2.15 -7.223 -15.68 1 97.69 86 VAL A CA 1
ATOM 658 C C . VAL A 1 86 ? 1.61 -7.863 -16.953 1 97.69 86 VAL A C 1
ATOM 660 O O . VAL A 1 86 ? 0.599 -8.57 -16.922 1 97.69 86 VAL A O 1
ATOM 663 N N . ALA A 1 87 ? 2.268 -7.645 -18.062 1 94.44 87 ALA A N 1
ATOM 664 C CA . ALA A 1 87 ? 1.837 -8.18 -19.359 1 94.44 87 ALA A CA 1
ATOM 665 C C . ALA A 1 87 ? 2.102 -9.68 -19.453 1 94.44 87 ALA A C 1
ATOM 667 O O . ALA A 1 87 ? 1.262 -10.43 -19.938 1 94.44 87 ALA A O 1
ATOM 668 N N . ASP A 1 88 ? 3.271 -10.133 -19.094 1 96.69 88 ASP A N 1
ATOM 669 C CA . ASP A 1 88 ? 3.711 -11.523 -19.094 1 96.69 88 ASP A CA 1
ATOM 670 C C . ASP A 1 88 ? 3.893 -12.039 -17.672 1 96.69 88 ASP A C 1
ATOM 672 O O . ASP A 1 88 ? 4.988 -11.961 -17.109 1 96.69 88 ASP A O 1
ATOM 676 N N . LEU A 1 89 ? 2.857 -12.648 -17.172 1 98.38 89 LEU A N 1
ATOM 677 C CA . LEU A 1 89 ? 2.848 -13.078 -15.773 1 98.38 89 LEU A CA 1
ATOM 678 C C . LEU A 1 89 ? 3.92 -14.133 -15.516 1 98.38 89 LEU A C 1
ATOM 680 O O . LEU A 1 89 ? 4.719 -14 -14.586 1 98.38 89 LEU A O 1
ATOM 684 N N . ASP A 1 90 ? 3.924 -15.172 -16.344 1 98.5 90 ASP A N 1
ATOM 685 C CA . ASP A 1 90 ? 4.844 -16.281 -16.141 1 98.5 90 ASP A CA 1
ATOM 686 C C . ASP A 1 90 ? 6.297 -15.82 -16.234 1 98.5 90 ASP A C 1
ATOM 688 O O . ASP A 1 90 ? 7.117 -16.141 -15.375 1 98.5 90 ASP A O 1
ATOM 692 N N . GLY A 1 91 ? 6.594 -15.055 -17.234 1 98.44 91 GLY A N 1
ATOM 693 C CA . GLY A 1 91 ? 7.945 -14.547 -17.406 1 98.44 91 GLY A CA 1
ATOM 694 C C . GLY A 1 91 ? 8.375 -13.602 -16.297 1 98.44 91 GLY A C 1
ATOM 695 O O . GLY A 1 91 ? 9.508 -13.664 -15.836 1 98.44 91 GLY A O 1
ATOM 696 N N . THR A 1 92 ? 7.473 -12.695 -15.906 1 98.44 92 THR A N 1
ATOM 697 C CA . THR A 1 92 ? 7.785 -11.766 -14.82 1 98.44 92 THR A CA 1
ATOM 698 C C . THR A 1 92 ? 8.023 -12.516 -13.516 1 98.44 92 THR A C 1
ATOM 700 O O . THR A 1 92 ? 8.953 -12.195 -12.773 1 98.44 92 THR A O 1
ATOM 703 N N . TYR A 1 93 ? 7.199 -13.5 -13.258 1 98.81 93 TYR A N 1
ATOM 704 C CA . TYR A 1 93 ? 7.352 -14.328 -12.062 1 98.81 93 TYR A CA 1
ATOM 705 C C . TYR A 1 93 ? 8.727 -14.977 -12.023 1 98.81 93 TYR A C 1
ATOM 707 O O . TYR A 1 93 ? 9.453 -14.859 -11.031 1 98.81 93 TYR A O 1
ATOM 715 N N . ASP A 1 94 ? 9.102 -15.617 -13.07 1 98.88 94 ASP A N 1
ATOM 716 C CA . ASP A 1 94 ? 10.391 -16.281 -13.141 1 98.88 94 ASP A CA 1
ATOM 717 C C . ASP A 1 94 ? 11.539 -15.297 -12.938 1 98.88 94 ASP A C 1
ATOM 719 O O . ASP A 1 94 ? 12.492 -15.586 -12.211 1 98.88 94 ASP A O 1
ATOM 723 N N . ARG A 1 95 ? 11.414 -14.188 -13.555 1 98.62 95 ARG A N 1
ATOM 724 C CA . ARG A 1 95 ? 12.453 -13.172 -13.477 1 98.62 95 ARG A CA 1
ATOM 725 C C . ARG A 1 95 ? 12.602 -12.648 -12.047 1 98.62 95 ARG A C 1
ATOM 727 O O . ARG A 1 95 ? 13.719 -12.547 -11.531 1 98.62 95 ARG A O 1
ATOM 734 N N . VAL A 1 96 ? 11.539 -12.336 -11.438 1 98.69 96 VAL A N 1
ATOM 735 C CA . VAL A 1 96 ? 11.555 -11.734 -10.109 1 98.69 96 VAL A CA 1
ATOM 736 C C . VAL 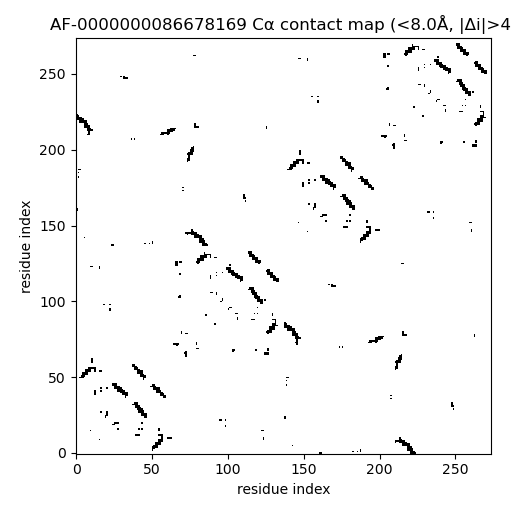A 1 96 ? 12.062 -12.75 -9.086 1 98.69 96 VAL A C 1
ATOM 738 O O . VAL A 1 96 ? 12.828 -12.398 -8.188 1 98.69 96 VAL A O 1
ATOM 741 N N . VAL A 1 97 ? 11.641 -13.977 -9.188 1 98.81 97 VAL A N 1
ATOM 742 C CA . VAL A 1 97 ? 12.172 -15.039 -8.344 1 98.81 97 VAL A CA 1
ATOM 743 C C . VAL A 1 97 ? 13.68 -15.188 -8.57 1 98.81 97 VAL A C 1
ATOM 745 O O . VAL A 1 97 ? 14.445 -15.328 -7.617 1 98.81 97 VAL A O 1
ATOM 748 N N . GLY A 1 98 ? 14.078 -15.094 -9.789 1 98.62 98 GLY A N 1
ATOM 749 C CA . GLY A 1 98 ? 15.492 -15.148 -10.125 1 98.62 98 GLY A CA 1
ATOM 750 C C . GLY A 1 98 ? 16.297 -14.008 -9.531 1 98.62 98 GLY A C 1
ATOM 751 O O . GLY A 1 98 ? 17.516 -14.125 -9.359 1 98.62 98 GLY A O 1
ATOM 752 N N . LEU A 1 99 ? 15.641 -12.977 -9.211 1 98.69 99 LEU A N 1
ATOM 753 C CA . LEU A 1 99 ? 16.281 -11.797 -8.648 1 98.69 99 LEU A CA 1
ATOM 754 C C . LEU A 1 99 ? 16.281 -11.852 -7.121 1 98.69 99 LEU A C 1
ATOM 756 O O . LEU A 1 99 ? 16.641 -10.875 -6.461 1 98.69 99 LEU A O 1
ATOM 760 N N . GLY A 1 100 ? 15.742 -12.961 -6.559 1 98.31 100 GLY A N 1
ATOM 761 C CA . GLY A 1 100 ? 15.906 -13.156 -5.125 1 98.31 100 GLY A CA 1
ATOM 762 C C . GLY A 1 100 ? 14.594 -13.133 -4.367 1 98.31 100 GLY A C 1
ATOM 763 O O . GLY A 1 100 ? 14.57 -13.344 -3.154 1 98.31 100 GLY A O 1
ATOM 764 N N . ALA A 1 101 ? 13.516 -12.859 -4.977 1 98.81 101 ALA A N 1
ATOM 765 C CA . ALA A 1 101 ? 12.234 -12.961 -4.293 1 98.81 101 ALA A CA 1
ATOM 766 C C . ALA A 1 101 ? 11.922 -14.406 -3.912 1 98.81 101 ALA A C 1
ATOM 768 O O . ALA A 1 101 ? 12.242 -15.336 -4.656 1 98.81 101 ALA A O 1
ATOM 769 N N . ARG A 1 102 ? 11.258 -14.516 -2.787 1 98.75 102 ARG A N 1
ATOM 770 C CA . ARG A 1 102 ? 10.789 -15.844 -2.4 1 98.75 102 ARG A CA 1
ATOM 771 C C . ARG A 1 102 ? 9.469 -16.188 -3.092 1 98.75 102 ARG A C 1
ATOM 773 O O . ARG A 1 102 ? 8.539 -15.375 -3.096 1 98.75 102 ARG A O 1
ATOM 780 N N . ALA A 1 103 ? 9.398 -17.391 -3.633 1 98.81 103 ALA A N 1
ATOM 781 C CA . ALA A 1 103 ? 8.148 -17.875 -4.223 1 98.81 103 ALA A CA 1
ATOM 782 C C . ALA A 1 103 ? 7.094 -18.109 -3.148 1 98.81 103 ALA A C 1
ATOM 784 O O . ALA A 1 103 ? 7.375 -18.719 -2.113 1 98.81 103 ALA A O 1
ATOM 785 N N . VAL A 1 104 ? 5.926 -17.641 -3.346 1 98.81 104 VAL A N 1
ATOM 786 C CA . VAL A 1 104 ? 4.809 -17.844 -2.43 1 98.81 104 VAL A CA 1
ATOM 787 C C . VAL A 1 104 ? 3.707 -18.641 -3.131 1 98.81 104 VAL A C 1
ATOM 789 O O . VAL A 1 104 ? 3.344 -19.734 -2.693 1 98.81 104 VAL A O 1
ATOM 792 N N . PHE A 1 105 ? 3.107 -18.031 -4.262 1 98.31 105 PHE A N 1
ATOM 793 C CA . PHE A 1 105 ? 2.203 -18.688 -5.195 1 98.31 105 PHE A CA 1
ATOM 794 C C . PHE A 1 105 ? 2.701 -18.531 -6.629 1 98.31 105 PHE A C 1
ATOM 796 O O . PHE A 1 105 ? 2.861 -17.406 -7.121 1 98.31 105 PHE A O 1
ATOM 803 N N . ALA A 1 106 ? 2.904 -19.734 -7.285 1 98.69 106 ALA A N 1
ATOM 804 C CA . ALA A 1 106 ? 3.213 -19.688 -8.711 1 98.69 106 ALA A CA 1
ATOM 805 C C . ALA A 1 106 ? 2.02 -19.188 -9.516 1 98.69 106 ALA A C 1
ATOM 807 O O . ALA A 1 106 ? 0.901 -19.109 -9 1 98.69 106 ALA A O 1
ATOM 808 N N . PRO A 1 107 ? 2.264 -18.766 -10.766 1 98.69 107 PRO A N 1
ATOM 809 C CA . PRO A 1 107 ? 1.156 -18.25 -11.57 1 98.69 107 PRO A CA 1
ATOM 810 C C . PRO A 1 107 ? -0.042 -19.188 -11.609 1 98.69 107 PRO A C 1
ATOM 812 O O . PRO A 1 107 ? 0.123 -20.391 -11.844 1 98.69 107 PRO A O 1
ATOM 815 N N . ARG A 1 108 ? -1.186 -18.641 -11.438 1 98.19 108 ARG A N 1
ATOM 816 C CA . ARG A 1 108 ? -2.432 -19.406 -11.336 1 98.19 108 ARG A CA 1
ATOM 817 C C . ARG A 1 108 ? -3.639 -18.5 -11.57 1 98.19 108 ARG A C 1
ATOM 819 O O . ARG A 1 108 ? -3.504 -17.266 -11.617 1 98.19 108 ARG A O 1
ATOM 826 N N . PRO A 1 109 ? -4.793 -19.094 -11.781 1 96.69 109 PRO A N 1
ATOM 827 C CA . PRO A 1 109 ? -5.984 -18.25 -11.836 1 96.69 109 PRO A CA 1
ATOM 828 C C . PRO A 1 109 ? -6.23 -17.5 -10.531 1 96.69 109 PRO A C 1
ATOM 830 O O . PRO A 1 109 ? -6.031 -18.047 -9.445 1 96.69 109 PRO A O 1
ATOM 833 N N . SER A 1 110 ? -6.59 -16.266 -10.609 1 97.12 110 SER A N 1
ATOM 834 C CA . SER A 1 110 ? -7.012 -15.484 -9.453 1 97.12 110 SER A CA 1
ATOM 835 C C . SER A 1 110 ? -8.477 -15.742 -9.109 1 97.12 110 SER A C 1
ATOM 837 O O . SER A 1 110 ? -9.211 -16.312 -9.914 1 97.12 110 SER A O 1
ATOM 839 N N . PRO A 1 111 ? -8.836 -15.344 -7.895 1 93.81 111 PRO A N 1
ATOM 840 C CA . PRO A 1 111 ? -10.273 -15.383 -7.602 1 93.81 111 PRO A CA 1
ATOM 841 C C . PRO A 1 111 ? -11.094 -14.484 -8.523 1 93.81 111 PRO A C 1
ATOM 843 O O . PRO A 1 111 ? -12.297 -14.711 -8.703 1 93.81 111 PRO A O 1
ATOM 846 N N . GLU A 1 112 ? -10.531 -13.469 -8.984 1 92.31 112 GLU A N 1
ATOM 847 C CA . GLU A 1 112 ? -11.195 -12.625 -9.977 1 92.31 112 GLU A CA 1
ATOM 848 C C . GLU A 1 112 ? -11.227 -13.312 -11.344 1 92.31 112 GLU A C 1
ATOM 850 O O . GLU A 1 112 ? -10.18 -13.633 -11.906 1 92.31 112 GLU A O 1
ATOM 855 N N . PRO A 1 113 ? -12.422 -13.547 -11.898 1 88.94 113 PRO A N 1
ATOM 856 C CA . PRO A 1 113 ? -12.523 -14.242 -13.188 1 88.94 113 PRO A CA 1
ATOM 857 C C . PRO A 1 113 ? -11.75 -13.547 -14.297 1 88.94 113 PRO A C 1
ATOM 859 O O . PRO A 1 113 ? -11.812 -12.32 -14.43 1 88.94 113 PRO A O 1
ATOM 862 N N . GLY A 1 114 ? -10.961 -14.312 -15.07 1 92.44 114 GLY A N 1
ATOM 863 C CA . GLY A 1 114 ? -10.234 -13.797 -16.219 1 92.44 114 GLY A CA 1
ATOM 864 C C . GLY A 1 114 ? -8.883 -13.219 -15.844 1 92.44 114 GLY A C 1
ATOM 865 O O . GLY A 1 114 ? -8.148 -12.734 -16.719 1 92.44 114 GLY A O 1
ATOM 866 N N . VAL A 1 115 ? -8.594 -13.227 -14.633 1 96.5 115 VAL A N 1
ATOM 867 C CA . VAL A 1 115 ? -7.328 -12.688 -14.148 1 96.5 115 VAL A CA 1
ATOM 868 C C . VAL A 1 115 ? -6.438 -13.82 -13.648 1 96.5 115 VAL A C 1
ATOM 870 O O . VAL A 1 115 ? -6.922 -14.766 -13.023 1 96.5 115 VAL A O 1
ATOM 873 N N . ARG A 1 116 ? -5.223 -13.789 -13.984 1 98.25 116 ARG A N 1
ATOM 874 C CA . ARG A 1 116 ? -4.219 -14.664 -13.391 1 98.25 116 ARG A CA 1
ATOM 875 C C . ARG A 1 116 ? -3.352 -13.906 -12.391 1 98.25 116 ARG A C 1
ATOM 877 O O . ARG A 1 116 ? -3.211 -12.688 -12.492 1 98.25 116 ARG A O 1
ATOM 884 N N . MET A 1 117 ? -2.799 -14.672 -11.484 1 98.69 117 MET A N 1
ATOM 885 C CA . MET A 1 117 ? -1.999 -14.008 -10.461 1 98.69 117 MET A CA 1
ATOM 886 C C . MET A 1 117 ? -0.869 -14.906 -9.977 1 98.69 117 MET A C 1
ATOM 888 O O . MET A 1 117 ? -0.891 -16.109 -10.211 1 98.69 117 MET A O 1
ATOM 892 N N . ALA A 1 118 ? 0.099 -14.383 -9.367 1 98.88 118 ALA A N 1
ATOM 893 C CA . ALA A 1 118 ? 1.167 -14.984 -8.57 1 98.88 118 ALA A CA 1
ATOM 894 C C . ALA A 1 118 ? 1.534 -14.094 -7.383 1 98.88 118 ALA A C 1
ATOM 896 O O . ALA A 1 118 ? 1.211 -12.898 -7.371 1 98.88 118 ALA A O 1
ATOM 897 N N . PHE A 1 119 ? 2.119 -14.719 -6.398 1 98.94 119 PHE A N 1
ATOM 898 C CA . PHE A 1 119 ? 2.652 -13.969 -5.27 1 98.94 119 PHE A CA 1
ATOM 899 C C . PHE A 1 119 ? 4.113 -14.328 -5.02 1 98.94 119 PHE A C 1
ATOM 901 O O . PHE A 1 119 ? 4.488 -15.5 -5.09 1 98.94 119 PHE A O 1
ATOM 908 N N . VAL A 1 120 ? 4.848 -13.367 -4.719 1 98.94 120 VAL A N 1
ATOM 909 C CA . VAL A 1 120 ? 6.203 -13.531 -4.203 1 98.94 120 VAL A CA 1
ATOM 910 C C . VAL A 1 120 ? 6.387 -12.695 -2.943 1 98.94 120 VAL A C 1
ATOM 912 O O . VAL A 1 120 ? 5.523 -11.883 -2.602 1 98.94 120 VAL A O 1
ATOM 915 N N . ALA A 1 121 ? 7.438 -12.945 -2.225 1 98.88 121 ALA A N 1
ATOM 916 C CA . ALA A 1 121 ? 7.91 -12.047 -1.18 1 98.88 121 ALA A CA 1
ATOM 917 C C . ALA A 1 121 ? 9.203 -11.352 -1.599 1 98.88 121 ALA A C 1
ATOM 919 O O . ALA A 1 121 ? 10.133 -12 -2.08 1 98.88 121 ALA A O 1
ATOM 920 N N . ASP A 1 122 ? 9.227 -10.055 -1.479 1 98.75 122 ASP A N 1
ATOM 921 C CA . ASP A 1 122 ? 10.461 -9.336 -1.808 1 98.75 122 ASP A CA 1
ATOM 922 C C . ASP A 1 122 ? 11.594 -9.742 -0.87 1 98.75 122 ASP A C 1
ATOM 924 O O . ASP A 1 122 ? 11.398 -10.547 0.044 1 98.75 122 ASP A O 1
ATOM 928 N N . PRO A 1 123 ? 12.836 -9.297 -1.011 1 98.19 123 PRO A N 1
ATOM 929 C CA . PRO A 1 123 ? 13.984 -9.812 -0.263 1 98.19 123 PRO A CA 1
ATOM 930 C C . PRO A 1 123 ? 13.836 -9.617 1.245 1 98.19 123 PRO A C 1
ATOM 932 O O . PRO A 1 123 ? 14.547 -10.258 2.023 1 98.19 123 PRO A O 1
ATOM 935 N N . GLU A 1 124 ? 12.969 -8.719 1.676 1 98.38 124 GLU A N 1
ATOM 936 C CA . GLU A 1 124 ? 12.789 -8.516 3.109 1 98.38 124 GLU A CA 1
ATOM 937 C C . GLU A 1 124 ? 11.484 -9.141 3.602 1 98.38 124 GLU A C 1
ATOM 939 O O . GLU A 1 124 ? 11.094 -8.938 4.75 1 98.38 124 GLU A O 1
ATOM 944 N N . GLY A 1 125 ? 10.789 -9.797 2.732 1 98.56 125 GLY A N 1
ATOM 945 C CA . GLY A 1 125 ? 9.672 -10.617 3.182 1 98.56 125 GLY A CA 1
ATOM 946 C C . GLY A 1 125 ? 8.32 -9.977 2.949 1 98.56 125 GLY A C 1
ATOM 947 O O . GLY A 1 125 ? 7.293 -10.508 3.367 1 98.56 125 GLY A O 1
ATOM 948 N N . ASN A 1 126 ? 8.25 -8.852 2.334 1 98.75 126 ASN A N 1
ATOM 949 C CA . ASN A 1 126 ? 6.977 -8.203 2.035 1 98.75 126 ASN A CA 1
ATOM 950 C C . ASN A 1 126 ? 6.277 -8.859 0.845 1 98.75 126 ASN A C 1
ATOM 952 O O . ASN A 1 126 ? 6.91 -9.133 -0.175 1 98.75 126 ASN A O 1
ATOM 956 N N . LEU A 1 127 ? 4.988 -9.047 0.942 1 98.88 127 LEU A N 1
ATOM 957 C CA . LEU A 1 127 ? 4.238 -9.742 -0.099 1 98.88 127 LEU A CA 1
ATOM 958 C C . LEU A 1 127 ? 3.988 -8.82 -1.29 1 98.88 127 LEU A C 1
ATOM 960 O O . LEU A 1 127 ? 3.551 -7.68 -1.117 1 98.88 127 LEU A O 1
ATOM 964 N N . VAL A 1 128 ? 4.285 -9.336 -2.457 1 98.94 128 VAL A N 1
ATOM 965 C CA . VAL A 1 128 ? 4.078 -8.664 -3.738 1 98.94 128 VAL A CA 1
ATOM 966 C C . VAL A 1 128 ? 3.275 -9.57 -4.668 1 98.94 128 VAL A C 1
ATOM 968 O O . VAL A 1 128 ? 3.699 -10.688 -4.973 1 98.94 128 VAL A O 1
ATOM 971 N N . GLU A 1 129 ? 2.184 -9.047 -5.078 1 98.94 129 GLU A N 1
ATOM 972 C CA . GLU A 1 129 ? 1.356 -9.75 -6.051 1 98.94 1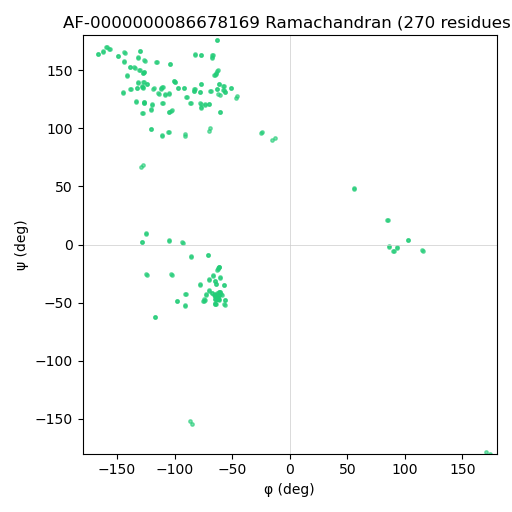29 GLU A CA 1
ATOM 973 C C . GLU A 1 129 ? 1.717 -9.344 -7.48 1 98.94 129 GLU A C 1
ATOM 975 O O . GLU A 1 129 ? 1.945 -8.172 -7.754 1 98.94 129 GLU A O 1
ATOM 980 N N . LEU A 1 130 ? 1.842 -10.328 -8.344 1 98.81 130 LEU A N 1
ATOM 981 C CA . LEU A 1 130 ? 1.839 -10.133 -9.789 1 98.81 130 LEU A CA 1
ATOM 982 C C . LEU A 1 130 ? 0.512 -10.578 -10.398 1 98.81 130 LEU A C 1
ATOM 984 O O . LEU A 1 130 ? 0.011 -11.656 -10.086 1 98.81 130 LEU A O 1
ATOM 988 N N . LEU A 1 131 ? -0.08 -9.711 -11.211 1 98.38 131 LEU A N 1
ATOM 989 C CA . LEU A 1 131 ? -1.327 -10.148 -11.828 1 98.38 131 LEU A CA 1
ATOM 990 C C . LEU A 1 131 ? -1.389 -9.719 -13.289 1 98.38 131 LEU A C 1
ATOM 992 O O . LEU A 1 131 ? -0.688 -8.797 -13.703 1 98.38 131 LEU A O 1
ATOM 996 N N . SER A 1 132 ? -2.092 -10.43 -14.062 1 97.75 132 SER A N 1
ATOM 997 C CA . SER A 1 132 ? -2.338 -10.156 -15.477 1 97.75 132 SER A CA 1
ATOM 998 C C . SER A 1 132 ? -3.814 -10.312 -15.82 1 97.75 132 SER A C 1
ATOM 1000 O O . SER A 1 132 ? -4.426 -11.336 -15.508 1 97.75 132 SER A O 1
ATOM 1002 N N . ARG A 1 133 ? -4.43 -9.273 -16.359 1 90.44 133 ARG A N 1
ATOM 1003 C CA . ARG A 1 133 ? -5.828 -9.312 -16.781 1 90.44 133 ARG A CA 1
ATOM 1004 C C . ARG A 1 133 ? -5.949 -9.734 -18.234 1 90.44 133 ARG A C 1
ATOM 1006 O O . ARG A 1 133 ? -5.133 -9.336 -19.078 1 90.44 133 ARG A O 1
ATOM 1013 N N . GLY A 1 134 ? -6.188 -11.117 -18.578 1 72.25 134 GLY A N 1
ATOM 1014 C CA . GLY A 1 134 ? -6.348 -11.734 -19.875 1 72.25 134 GLY A CA 1
ATOM 1015 C C . GLY A 1 134 ? -6.605 -10.734 -20.984 1 72.25 134 GLY A C 1
ATOM 1016 O O . GLY A 1 134 ? -7.344 -9.766 -20.797 1 72.25 134 GLY A O 1
ATOM 1017 N N . GLY A 1 135 ? -5.656 -10.18 -21.672 1 52.09 135 GLY A N 1
ATOM 1018 C CA . GLY A 1 135 ? -6 -9.766 -23.031 1 52.09 135 GLY A CA 1
ATOM 1019 C C . GLY A 1 135 ? -6.766 -10.82 -23.797 1 52.09 135 GLY A C 1
ATOM 1020 O O . GLY A 1 135 ? -6.777 -11.992 -23.406 1 52.09 135 GLY A O 1
ATOM 1021 N N . ALA A 1 136 ? -8.016 -10.578 -24.469 1 39.66 136 ALA A N 1
ATOM 1022 C CA . ALA A 1 136 ? -8.539 -11.484 -25.469 1 39.66 136 ALA A CA 1
ATOM 1023 C C . ALA A 1 136 ? -7.418 -12.289 -26.125 1 39.66 136 ALA A C 1
ATOM 1025 O O . ALA A 1 136 ? -6.48 -11.711 -26.688 1 39.66 136 ALA A O 1
ATOM 1026 N N . ALA A 1 137 ? -7.07 -13.562 -25.719 1 30.66 137 ALA A N 1
ATOM 1027 C CA . ALA A 1 137 ? -6.488 -14.367 -26.781 1 30.66 137 ALA A CA 1
ATOM 1028 C C . ALA A 1 137 ? -7.227 -14.148 -28.094 1 30.66 137 ALA A C 1
ATOM 1030 O O . ALA A 1 137 ? -8.43 -13.898 -28.109 1 30.66 137 ALA A O 1
ATOM 1031 N N . MET B 1 1 ? 4.637 -2.691 -16.797 1 91.94 1 MET B N 1
ATOM 1032 C CA . MET B 1 1 ? 4.32 -3.061 -15.43 1 91.94 1 MET B CA 1
ATOM 1033 C C . MET B 1 1 ? 3.896 -1.838 -14.617 1 91.94 1 MET B C 1
ATOM 1035 O O . MET B 1 1 ? 4.52 -0.778 -14.719 1 91.94 1 MET B O 1
ATOM 1039 N N . ARG B 1 2 ? 2.809 -1.917 -13.906 1 94.56 2 ARG B N 1
ATOM 1040 C CA . ARG B 1 2 ? 2.281 -0.779 -13.156 1 94.56 2 ARG B CA 1
ATOM 1041 C C . ARG B 1 2 ? 1.719 -1.222 -11.812 1 94.56 2 ARG B C 1
ATOM 1043 O O . ARG B 1 2 ? 1.199 -2.332 -11.68 1 94.56 2 ARG B O 1
ATOM 1050 N N . LEU B 1 3 ? 1.871 -0.389 -10.844 1 97.94 3 LEU B N 1
ATOM 1051 C CA . LEU B 1 3 ? 1.199 -0.621 -9.57 1 97.94 3 LEU B CA 1
ATOM 1052 C C . LEU B 1 3 ? -0.315 -0.656 -9.75 1 97.94 3 LEU B C 1
ATOM 1054 O O . LEU B 1 3 ? -0.916 0.331 -10.18 1 97.94 3 LEU B O 1
ATOM 1058 N N . ASP B 1 4 ? -0.851 -1.745 -9.523 1 97.5 4 ASP B N 1
ATOM 1059 C CA . ASP B 1 4 ? -2.279 -1.934 -9.758 1 97.5 4 ASP B CA 1
ATOM 1060 C C . ASP B 1 4 ? -3.09 -1.615 -8.5 1 97.5 4 ASP B C 1
ATOM 1062 O O . ASP B 1 4 ? -4.055 -0.849 -8.555 1 97.5 4 ASP B O 1
ATOM 1066 N N . HIS B 1 5 ? -2.701 -2.262 -7.363 1 98.44 5 HIS B N 1
ATOM 1067 C CA . HIS B 1 5 ? -3.473 -2.004 -6.152 1 98.44 5 HIS B CA 1
ATOM 1068 C C . HIS B 1 5 ? -2.645 -2.285 -4.902 1 98.44 5 HIS B C 1
ATOM 1070 O O . HIS B 1 5 ? -1.542 -2.828 -4.992 1 98.44 5 HIS B O 1
ATOM 1076 N N . VAL B 1 6 ? -3.182 -1.852 -3.785 1 98.81 6 VAL B N 1
ATOM 1077 C CA . VAL B 1 6 ? -2.73 -2.188 -2.438 1 98.81 6 VAL B CA 1
ATOM 1078 C C . VAL B 1 6 ? -3.783 -3.045 -1.74 1 98.81 6 VAL B C 1
ATOM 1080 O O . VAL B 1 6 ? -4.984 -2.777 -1.847 1 98.81 6 VAL B O 1
ATOM 1083 N N . GLY B 1 7 ? -3.338 -4.102 -1.091 1 98.75 7 GLY B N 1
ATOM 1084 C CA . GLY B 1 7 ? -4.238 -4.902 -0.28 1 98.75 7 GLY B CA 1
ATOM 1085 C C . GLY B 1 7 ? -4.328 -4.434 1.159 1 98.75 7 GLY B C 1
ATOM 1086 O O . GLY B 1 7 ? -3.305 -4.277 1.831 1 98.75 7 GLY B O 1
ATOM 1087 N N . LEU B 1 8 ? -5.48 -4.203 1.647 1 98.81 8 LEU B N 1
ATOM 1088 C CA . LEU B 1 8 ? -5.773 -3.76 3.006 1 98.81 8 LEU B CA 1
ATOM 1089 C C . LEU B 1 8 ? -6.801 -4.672 3.666 1 98.81 8 LEU B C 1
ATOM 1091 O O . LEU B 1 8 ? -7.953 -4.73 3.232 1 98.81 8 LEU B O 1
ATOM 1095 N N . SER B 1 9 ? -6.379 -5.379 4.656 1 98.88 9 SER B N 1
ATOM 1096 C CA . SER B 1 9 ? -7.301 -6.207 5.43 1 98.88 9 SER B CA 1
ATOM 1097 C C . SER B 1 9 ? -8.016 -5.383 6.496 1 98.88 9 SER B C 1
ATOM 1099 O O . SER B 1 9 ? -7.379 -4.66 7.262 1 98.88 9 SER B O 1
ATOM 1101 N N . VAL B 1 10 ? -9.297 -5.535 6.559 1 98.88 10 VAL B N 1
ATOM 1102 C CA . VAL B 1 10 ? -10.094 -4.68 7.43 1 98.88 10 VAL B CA 1
ATOM 1103 C C . VAL B 1 10 ? -11.047 -5.531 8.266 1 98.88 10 VAL B C 1
ATOM 1105 O O . VAL B 1 10 ? -11.32 -6.684 7.914 1 98.88 10 VAL B O 1
ATOM 1108 N N . ARG B 1 11 ? -11.516 -4.973 9.305 1 98.56 11 ARG B N 1
ATOM 1109 C CA . ARG B 1 11 ? -12.477 -5.621 10.188 1 98.56 11 ARG B CA 1
ATOM 1110 C C . ARG B 1 11 ? -13.867 -5.648 9.562 1 98.56 11 ARG B C 1
ATOM 1112 O O . ARG B 1 11 ? -14.555 -6.668 9.617 1 98.56 11 ARG B O 1
ATOM 1119 N N . ASP B 1 12 ? -14.344 -4.578 9.062 1 98.5 12 ASP B N 1
ATOM 1120 C CA . ASP B 1 12 ? -15.664 -4.402 8.477 1 98.5 12 ASP B CA 1
ATOM 1121 C C . ASP B 1 12 ? -15.562 -3.959 7.02 1 98.5 12 ASP B C 1
ATOM 1123 O O . ASP B 1 12 ? -15.438 -2.766 6.738 1 98.5 12 ASP B O 1
ATOM 1127 N N . LEU B 1 13 ? -15.719 -4.914 6.156 1 98.5 13 LEU B N 1
ATOM 1128 C CA . LEU B 1 13 ? -15.484 -4.73 4.73 1 98.5 13 LEU B CA 1
ATOM 1129 C C . LEU B 1 13 ? -16.438 -3.686 4.152 1 98.5 13 LEU B C 1
ATOM 1131 O O . LEU B 1 13 ? -16 -2.791 3.418 1 98.5 13 LEU B O 1
ATOM 1135 N N . ASP B 1 14 ? -17.672 -3.729 4.43 1 98.25 14 ASP B N 1
ATOM 1136 C CA . ASP B 1 14 ? -18.688 -2.812 3.893 1 98.25 14 ASP B CA 1
ATOM 1137 C C . ASP B 1 14 ? -18.438 -1.387 4.379 1 98.25 14 ASP B C 1
ATOM 1139 O O . ASP B 1 14 ? -18.5 -0.438 3.594 1 98.25 14 ASP B O 1
ATOM 1143 N N . ALA B 1 15 ? -18.188 -1.202 5.66 1 98.69 15 ALA B N 1
ATOM 1144 C CA . ALA B 1 15 ? -17.938 0.126 6.219 1 98.69 15 ALA B CA 1
ATOM 1145 C C . ALA B 1 15 ? -16.672 0.745 5.625 1 98.69 15 ALA B C 1
ATOM 1147 O O . ALA B 1 15 ? -16.656 1.927 5.27 1 98.69 15 ALA B O 1
ATOM 1148 N N . ALA B 1 16 ? -15.648 -0.053 5.535 1 98.81 16 ALA B N 1
ATOM 1149 C CA . ALA B 1 16 ? -14.406 0.444 4.949 1 98.81 16 ALA B CA 1
ATOM 1150 C C . ALA B 1 16 ? -14.609 0.841 3.49 1 98.81 16 ALA B C 1
ATOM 1152 O O . ALA B 1 16 ? -14.148 1.902 3.061 1 98.81 16 ALA B O 1
ATOM 1153 N N . SER B 1 17 ? -15.273 -0.021 2.734 1 98.81 17 SER B N 1
ATOM 1154 C CA . SER B 1 17 ? -15.562 0.278 1.335 1 98.81 17 SER B CA 1
ATOM 1155 C C . SER B 1 17 ? -16.328 1.593 1.195 1 98.81 17 SER B C 1
ATOM 1157 O O . SER B 1 17 ? -15.969 2.439 0.374 1 98.81 17 SER B O 1
ATOM 1159 N N . ALA B 1 18 ? -17.312 1.729 1.975 1 98.81 18 ALA B N 1
ATOM 1160 C CA . ALA B 1 18 ? -18.125 2.938 1.93 1 98.81 18 ALA B CA 1
ATOM 1161 C C . ALA B 1 18 ? -17.297 4.176 2.252 1 98.81 18 ALA B C 1
ATOM 1163 O O . ALA B 1 18 ? -17.453 5.223 1.619 1 98.81 18 ALA B O 1
ATOM 1164 N N . TRP B 1 19 ? -16.469 4.02 3.193 1 98.88 19 TRP B N 1
ATOM 1165 C CA . TRP B 1 19 ? -15.664 5.164 3.592 1 98.88 19 TRP B CA 1
ATOM 1166 C C . TRP B 1 19 ? -14.719 5.582 2.467 1 98.88 19 TRP B C 1
ATOM 1168 O O . TRP B 1 19 ? -14.641 6.766 2.125 1 98.88 19 TRP B O 1
ATOM 1178 N N . TYR B 1 20 ? -13.961 4.699 1.878 1 98.81 20 TYR B N 1
ATOM 1179 C CA . TYR B 1 20 ? -13.016 5.027 0.816 1 98.81 20 TYR B CA 1
ATOM 1180 C C . TYR B 1 20 ? -13.742 5.543 -0.42 1 98.81 20 TYR B C 1
ATOM 1182 O O . TYR B 1 20 ? -13.227 6.398 -1.142 1 98.81 20 TYR B O 1
ATOM 1190 N N . CYS B 1 21 ? -14.93 5.02 -0.677 1 98.75 21 CYS B N 1
ATOM 1191 C CA . CYS B 1 21 ? -15.734 5.539 -1.777 1 98.75 21 CYS B CA 1
ATOM 1192 C C . CYS B 1 21 ? -16.109 6.996 -1.537 1 98.75 21 CYS B C 1
ATOM 1194 O O . CYS B 1 21 ? -15.945 7.84 -2.42 1 98.75 21 CYS B O 1
ATOM 1196 N N . THR B 1 22 ? -16.562 7.27 -0.335 1 98.56 22 THR B N 1
ATOM 1197 C CA . THR B 1 22 ? -17.016 8.617 -0.002 1 98.56 22 THR B CA 1
ATOM 1198 C C . THR B 1 22 ? -15.828 9.57 0.128 1 98.56 22 THR B C 1
ATOM 1200 O O . THR B 1 22 ? -15.852 10.68 -0.407 1 98.56 22 THR B O 1
ATOM 1203 N N . ALA B 1 23 ? -14.789 9.172 0.748 1 98.31 23 ALA B N 1
ATOM 1204 C CA . ALA B 1 23 ? -13.68 10.047 1.104 1 98.31 23 ALA B CA 1
ATOM 1205 C C . ALA B 1 23 ? -12.781 10.312 -0.103 1 98.31 23 ALA B C 1
ATOM 1207 O O . ALA B 1 23 ? -12.234 11.406 -0.245 1 98.31 23 ALA B O 1
ATOM 1208 N N . PHE B 1 24 ? -12.641 9.289 -0.979 1 98 24 PHE B N 1
ATOM 1209 C CA . PHE B 1 24 ? -11.586 9.43 -1.975 1 98 24 PHE B CA 1
ATOM 1210 C C . PHE B 1 24 ? -12.133 9.18 -3.377 1 98 24 PHE B C 1
ATOM 1212 O O . PHE B 1 24 ? -11.367 9.172 -4.348 1 98 24 PHE B O 1
ATOM 1219 N N . GLY B 1 25 ? -13.398 8.938 -3.48 1 97.44 25 GLY B N 1
ATOM 1220 C CA . GLY B 1 25 ? -14.039 8.906 -4.785 1 97.44 25 GLY B CA 1
ATOM 1221 C C . GLY B 1 25 ? -13.922 7.555 -5.469 1 97.44 25 GLY B C 1
ATOM 1222 O O . GLY B 1 25 ? -14.016 7.465 -6.695 1 97.44 25 GLY B O 1
ATOM 1223 N N . TYR B 1 26 ? -13.672 6.52 -4.703 1 98.56 26 TYR B N 1
ATOM 1224 C CA . TYR B 1 26 ? -13.617 5.176 -5.266 1 98.56 26 TYR B CA 1
ATOM 1225 C C . TYR B 1 26 ? -15.016 4.633 -5.52 1 98.56 26 TYR B C 1
ATOM 1227 O O . TYR B 1 26 ? -16 5.215 -5.066 1 98.56 26 TYR B O 1
ATOM 1235 N N . ALA B 1 27 ? -15.055 3.584 -6.355 1 98.62 27 ALA B N 1
ATOM 1236 C CA . ALA B 1 27 ? -16.266 2.793 -6.578 1 98.62 27 ALA B CA 1
ATOM 1237 C C . ALA B 1 27 ? -15.969 1.301 -6.438 1 98.62 27 ALA B C 1
ATOM 1239 O O . ALA B 1 27 ? -14.859 0.847 -6.734 1 98.62 27 ALA B O 1
ATOM 1240 N N . ARG B 1 28 ? -17 0.539 -5.996 1 98.25 28 ARG B N 1
ATOM 1241 C CA . ARG B 1 28 ? -16.844 -0.913 -5.949 1 98.25 28 ARG B CA 1
ATOM 1242 C C . ARG B 1 28 ? -16.812 -1.507 -7.352 1 98.25 28 ARG B C 1
ATOM 1244 O O . ARG B 1 28 ? -17.75 -1.33 -8.133 1 98.25 28 ARG B O 1
ATOM 1251 N N . GLU B 1 29 ? -15.797 -2.152 -7.672 1 97.56 29 GLU B N 1
ATOM 1252 C CA . GLU B 1 29 ? -15.625 -2.742 -8.992 1 97.56 29 GLU B CA 1
ATOM 1253 C C . GLU B 1 29 ? -16 -4.219 -8.992 1 97.56 29 GLU B C 1
ATOM 1255 O O . GLU B 1 29 ? -16.672 -4.691 -9.914 1 97.56 29 GLU B O 1
ATOM 1260 N N . VAL B 1 30 ? -15.492 -4.953 -8.047 1 96.25 30 VAL B N 1
ATOM 1261 C CA . VAL B 1 30 ? -15.711 -6.391 -7.922 1 96.25 30 VAL B CA 1
ATOM 1262 C C . VAL B 1 30 ? -15.945 -6.754 -6.457 1 96.25 30 VAL B C 1
ATOM 1264 O O . VAL B 1 30 ? -15.281 -6.223 -5.562 1 96.25 30 VAL B O 1
ATOM 1267 N N . VAL B 1 31 ? -16.922 -7.539 -6.207 1 97.44 31 VAL B N 1
ATOM 1268 C CA . VAL B 1 31 ? -17.172 -8.156 -4.91 1 97.44 31 VAL B CA 1
ATOM 1269 C C . VAL B 1 31 ? -17.141 -9.68 -5.047 1 97.44 31 VAL B C 1
ATOM 1271 O 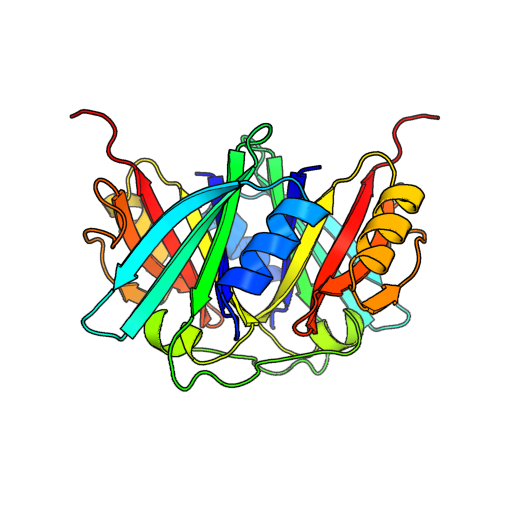O . VAL B 1 31 ? -17.859 -10.25 -5.867 1 97.44 31 VAL B O 1
ATOM 1274 N N . LEU B 1 32 ? -16.203 -10.258 -4.297 1 96.5 32 LEU B N 1
ATOM 1275 C CA . LEU B 1 32 ? -16.125 -11.703 -4.449 1 96.5 32 LEU B CA 1
ATOM 1276 C C . LEU B 1 32 ? -15.805 -12.375 -3.119 1 96.5 32 LEU B C 1
ATOM 1278 O O . LEU B 1 32 ? -15.469 -11.695 -2.145 1 96.5 32 LEU B O 1
ATOM 1282 N N . ARG B 1 33 ? -16.031 -13.695 -3.127 1 97.44 33 ARG B N 1
ATOM 1283 C CA . ARG B 1 33 ? -15.719 -14.547 -1.986 1 97.44 33 ARG B CA 1
ATOM 1284 C C . ARG B 1 33 ? -14.859 -15.734 -2.412 1 97.44 33 ARG B C 1
ATOM 1286 O O . ARG B 1 33 ? -15.102 -16.344 -3.457 1 97.44 33 ARG B O 1
ATOM 1293 N N . VAL B 1 34 ? -13.836 -15.977 -1.583 1 97.88 34 VAL B N 1
ATOM 1294 C CA . VAL B 1 34 ? -13.023 -17.188 -1.738 1 97.88 34 VAL B CA 1
ATOM 1295 C C . VAL B 1 34 ? -13.391 -18.188 -0.655 1 97.88 34 VAL B C 1
ATOM 1297 O O . VAL B 1 34 ? -12.781 -18.203 0.418 1 97.88 34 VAL B O 1
ATOM 1300 N N . ASP B 1 35 ? -14.227 -19.125 -0.939 1 97.31 35 ASP B N 1
ATOM 1301 C CA . ASP B 1 35 ? -14.922 -19.969 0.026 1 97.31 35 ASP B CA 1
ATOM 1302 C C . ASP B 1 35 ? -13.945 -20.859 0.788 1 97.31 35 ASP B C 1
ATOM 1304 O O . ASP B 1 35 ? -14.008 -20.953 2.016 1 97.31 35 ASP B O 1
ATOM 1308 N N 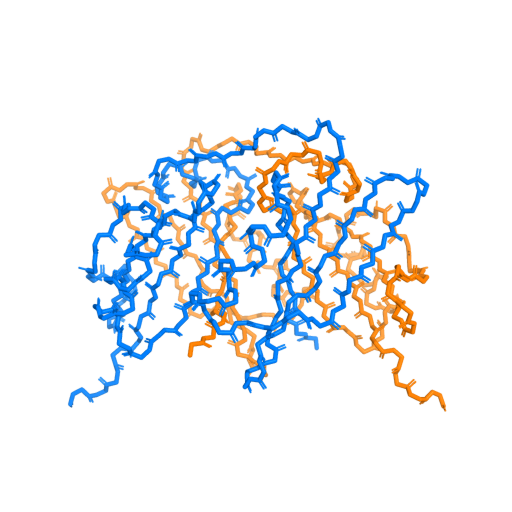. PRO B 1 36 ? -13 -21.438 0.1 1 96.62 36 PRO B N 1
ATOM 1309 C CA . PRO B 1 36 ? -12.164 -22.406 0.799 1 96.62 36 PRO B CA 1
ATOM 1310 C C . PRO B 1 36 ? -11.383 -21.797 1.96 1 96.62 36 PRO B C 1
ATOM 1312 O O . PRO B 1 36 ? -10.977 -22.516 2.883 1 96.62 36 PRO B O 1
ATOM 1315 N N . ILE B 1 37 ? -11.219 -20.484 1.959 1 96.44 37 ILE B N 1
ATOM 1316 C CA . ILE B 1 37 ? -10.414 -19.875 3.016 1 96.44 37 ILE B CA 1
ATOM 1317 C C . ILE B 1 37 ? -11.219 -18.797 3.73 1 96.44 37 ILE B C 1
ATOM 1319 O O . ILE B 1 37 ? -10.656 -17.969 4.445 1 96.44 37 ILE B O 1
ATOM 1323 N N . ASP B 1 38 ? -12.484 -18.672 3.473 1 98 38 ASP B N 1
ATOM 1324 C CA . ASP B 1 38 ? -13.398 -17.719 4.098 1 98 38 ASP B CA 1
ATOM 1325 C C . ASP B 1 38 ? -12.898 -16.297 3.93 1 98 38 ASP B C 1
ATOM 1327 O O . ASP B 1 38 ? -12.789 -15.547 4.906 1 98 38 ASP B O 1
ATOM 1331 N N . LEU B 1 39 ? -12.547 -15.945 2.762 1 98.62 39 LEU B N 1
ATOM 1332 C CA . LEU B 1 39 ? -12.023 -14.617 2.439 1 98.62 39 LEU B CA 1
ATOM 1333 C C . LEU B 1 39 ? -13.008 -13.836 1.586 1 98.62 39 LEU B C 1
ATOM 1335 O O . LEU B 1 39 ? -13.445 -14.312 0.535 1 98.62 39 LEU B O 1
ATOM 1339 N N . ASP B 1 40 ? -13.422 -12.695 2.068 1 98.75 40 ASP B N 1
ATOM 1340 C CA . ASP B 1 40 ? -14.219 -11.75 1.291 1 98.75 40 ASP B CA 1
ATOM 1341 C C . ASP B 1 40 ? -13.344 -10.625 0.736 1 98.75 40 ASP B C 1
ATOM 1343 O O . ASP B 1 40 ? -12.453 -10.133 1.423 1 98.75 40 ASP B O 1
ATOM 1347 N N . ILE B 1 41 ? -13.609 -10.25 -0.476 1 98.62 41 ILE B N 1
ATOM 1348 C CA . ILE B 1 41 ? -12.805 -9.242 -1.156 1 98.62 41 ILE B CA 1
ATOM 1349 C C . ILE B 1 41 ? -13.711 -8.203 -1.812 1 98.62 41 ILE B C 1
ATOM 1351 O O . ILE B 1 41 ? -14.727 -8.555 -2.422 1 98.62 41 ILE B O 1
ATOM 1355 N N . VAL B 1 42 ? -13.453 -6.969 -1.686 1 98.62 42 VAL B N 1
ATOM 1356 C CA . VAL B 1 42 ? -14.008 -5.887 -2.488 1 98.62 42 VAL B CA 1
ATOM 1357 C C . VAL B 1 42 ? -12.883 -5.137 -3.195 1 98.62 42 VAL B C 1
ATOM 1359 O O . VAL B 1 42 ? -11.992 -4.578 -2.545 1 98.62 42 VAL B O 1
ATOM 1362 N N . MET B 1 43 ? -12.883 -5.184 -4.449 1 98.44 43 MET B N 1
ATOM 1363 C CA . MET B 1 43 ? -11.992 -4.344 -5.246 1 98.44 43 MET B CA 1
ATOM 1364 C C . MET B 1 43 ? -12.617 -2.975 -5.496 1 98.44 43 MET B C 1
ATOM 1366 O O . MET B 1 43 ? -13.727 -2.877 -6.012 1 98.44 43 MET B O 1
ATOM 1370 N N . LEU B 1 44 ? -11.93 -1.964 -5.082 1 98.69 44 LEU B N 1
ATOM 1371 C CA . LEU B 1 44 ? -12.32 -0.589 -5.379 1 98.69 44 LEU B CA 1
ATOM 1372 C C . LEU B 1 44 ? -11.492 -0.023 -6.527 1 98.69 44 LEU B C 1
ATOM 1374 O O . LEU B 1 44 ? -10.281 -0.268 -6.609 1 98.69 44 LEU B O 1
ATOM 1378 N N . ILE B 1 45 ? -12.148 0.741 -7.383 1 98.5 45 ILE B N 1
ATOM 1379 C CA . ILE B 1 45 ? -11.453 1.375 -8.492 1 98.5 45 ILE B CA 1
ATOM 1380 C C . ILE B 1 45 ? -11.75 2.871 -8.508 1 98.5 45 ILE B C 1
ATOM 1382 O O . ILE B 1 45 ? -12.883 3.285 -8.266 1 98.5 45 ILE B O 1
ATOM 1386 N N . HIS B 1 46 ? -10.727 3.678 -8.695 1 98.12 46 HIS B N 1
ATOM 1387 C CA . HIS B 1 46 ? -10.969 5.09 -8.961 1 98.12 46 HIS B CA 1
ATOM 1388 C C . HIS B 1 46 ? -11.414 5.309 -10.406 1 98.12 46 HIS B C 1
ATOM 1390 O O . HIS B 1 46 ? -10.641 5.094 -11.336 1 98.12 46 HIS B O 1
ATOM 1396 N N . PRO B 1 47 ? -12.594 5.812 -10.617 1 97 47 PRO B N 1
ATOM 1397 C CA . PRO B 1 47 ? -13.156 5.832 -11.969 1 97 47 PRO B CA 1
ATOM 1398 C C . PRO B 1 47 ? -12.391 6.758 -12.914 1 97 47 PRO B C 1
ATOM 1400 O O . PRO B 1 47 ? -12.398 6.551 -14.125 1 97 47 PRO B O 1
ATOM 1403 N N . VAL B 1 48 ? -11.758 7.746 -12.414 1 95.69 48 VAL B N 1
ATOM 1404 C CA . VAL B 1 48 ? -11.07 8.734 -13.25 1 95.69 48 VAL B CA 1
ATOM 1405 C C . VAL B 1 48 ? -9.625 8.305 -13.477 1 95.69 48 VAL B C 1
ATOM 1407 O O . VAL B 1 48 ? -9.148 8.273 -14.617 1 95.69 48 VAL B O 1
ATOM 1410 N N . HIS B 1 49 ? -8.945 7.824 -12.469 1 94.69 49 HIS B N 1
ATOM 1411 C CA . HIS B 1 49 ? -7.504 7.613 -12.547 1 94.69 49 HIS B CA 1
ATOM 1412 C C . HIS B 1 49 ? -7.176 6.141 -12.758 1 94.69 49 HIS B C 1
ATOM 1414 O O . HIS B 1 49 ? -6.062 5.801 -13.164 1 94.69 49 HIS B O 1
ATOM 1420 N N . GLY B 1 50 ? -8.07 5.227 -12.312 1 96 50 GLY B N 1
ATOM 1421 C CA . GLY B 1 50 ? -7.922 3.812 -12.617 1 96 50 GLY B CA 1
ATOM 1422 C C . GLY B 1 50 ? -7.121 3.055 -11.578 1 96 50 GLY B C 1
ATOM 1423 O O . GLY B 1 50 ? -6.969 1.834 -11.672 1 96 50 GLY B O 1
ATOM 1424 N N . ASP B 1 51 ? -6.547 3.783 -10.578 1 96.38 51 ASP B N 1
ATOM 1425 C CA . ASP B 1 51 ? -5.879 3.074 -9.492 1 96.38 51 ASP B CA 1
ATOM 1426 C C . ASP B 1 51 ? -6.883 2.303 -8.641 1 96.38 51 ASP B C 1
ATOM 1428 O O . ASP B 1 51 ? -8.078 2.604 -8.648 1 96.38 51 ASP B O 1
ATOM 1432 N N . ARG B 1 52 ? -6.398 1.309 -7.863 1 98.12 52 ARG B N 1
ATOM 1433 C CA . ARG B 1 52 ? -7.293 0.415 -7.137 1 98.12 52 ARG B CA 1
ATOM 1434 C C . ARG B 1 52 ? -6.816 0.212 -5.703 1 98.12 52 ARG B C 1
ATOM 1436 O O . ARG B 1 52 ? -5.629 0.362 -5.41 1 98.12 52 ARG B O 1
ATOM 1443 N N . LEU B 1 53 ? -7.707 -0.057 -4.852 1 98.81 53 LEU B N 1
ATOM 1444 C CA . LEU B 1 53 ? -7.531 -0.639 -3.525 1 98.81 53 LEU B CA 1
ATOM 1445 C C . LEU B 1 53 ? -8.258 -1.976 -3.418 1 98.81 53 LEU B C 1
ATOM 1447 O O . LEU B 1 53 ? -9.391 -2.113 -3.889 1 98.81 53 LEU B O 1
ATOM 1451 N N . GLU B 1 54 ? -7.605 -2.928 -2.893 1 98.88 54 GLU B N 1
ATOM 1452 C CA . GLU B 1 54 ? -8.242 -4.199 -2.574 1 98.88 54 GLU B CA 1
ATOM 1453 C C . GLU B 1 54 ? -8.492 -4.332 -1.074 1 98.88 54 GLU B C 1
ATOM 1455 O O . GLU B 1 54 ? -7.551 -4.371 -0.284 1 98.88 54 GLU B O 1
ATOM 1460 N N . LEU B 1 55 ? -9.727 -4.367 -0.712 1 98.88 55 LEU B N 1
ATOM 1461 C CA . LEU B 1 55 ? -10.094 -4.586 0.685 1 98.88 55 LEU B CA 1
ATOM 1462 C C . LEU B 1 55 ? -10.422 -6.051 0.936 1 98.88 55 LEU B C 1
ATOM 1464 O O . LEU B 1 55 ? -11.102 -6.688 0.125 1 98.88 55 LEU B O 1
ATOM 1468 N N . LEU B 1 56 ? -9.898 -6.586 2.018 1 98.88 56 LEU B N 1
ATOM 1469 C CA . LEU B 1 56 ? -10.039 -8 2.355 1 98.88 56 LEU B CA 1
ATOM 1470 C C . LEU B 1 56 ? -10.57 -8.172 3.775 1 98.88 56 LEU B C 1
ATOM 1472 O O . LEU B 1 56 ? -10.242 -7.379 4.664 1 98.88 56 LEU B O 1
ATOM 1476 N N . HIS B 1 57 ? -11.328 -9.219 3.996 1 98.81 57 HIS B N 1
ATOM 1477 C CA . HIS B 1 57 ? -11.773 -9.57 5.34 1 98.81 57 HIS B CA 1
ATOM 1478 C C . HIS B 1 57 ? -11.844 -11.078 5.523 1 98.81 57 HIS B C 1
ATOM 1480 O O . HIS B 1 57 ? -12.391 -11.789 4.676 1 98.81 57 HIS B O 1
ATOM 1486 N N . ARG B 1 58 ? -11.297 -11.523 6.543 1 98.5 58 ARG B N 1
ATOM 1487 C CA . ARG B 1 58 ? -11.43 -12.906 6.996 1 98.5 58 ARG B CA 1
ATOM 1488 C C . ARG B 1 58 ? -11.961 -12.961 8.43 1 98.5 58 ARG B C 1
ATOM 1490 O O . ARG B 1 58 ? -11.523 -12.203 9.289 1 98.5 58 ARG B O 1
ATOM 1497 N N . PRO B 1 59 ? -12.891 -13.906 8.68 1 97.75 59 PRO B N 1
ATOM 1498 C CA . PRO B 1 59 ? -13.25 -14.141 10.078 1 97.75 59 PRO B CA 1
ATOM 1499 C C . PRO B 1 59 ? -12.047 -14.523 10.938 1 97.75 59 PRO B C 1
ATOM 1501 O O . PRO B 1 59 ? -11.188 -15.281 10.492 1 97.75 59 PRO B O 1
ATOM 1504 N N . GLY B 1 60 ? -11.977 -13.953 12.086 1 97.69 60 GLY B N 1
ATOM 1505 C CA . GLY B 1 60 ? -10.883 -14.266 12.992 1 97.69 60 GLY B CA 1
ATOM 1506 C C . GLY B 1 60 ? -9.711 -13.312 12.859 1 97.69 60 GLY B C 1
ATOM 1507 O O . GLY B 1 60 ? -8.727 -13.422 13.602 1 97.69 60 GLY B O 1
ATOM 1508 N N . SER B 1 61 ? -9.82 -12.367 11.898 1 98.31 61 SER B N 1
ATOM 1509 C CA . SER B 1 61 ? -8.766 -11.359 11.797 1 98.31 61 SER B CA 1
ATOM 1510 C C . SER B 1 61 ? -8.68 -10.523 13.07 1 98.31 61 SER B C 1
ATOM 1512 O O . SER B 1 61 ? -9.672 -10.359 13.781 1 98.31 61 SER B O 1
ATOM 1514 N N . ALA B 1 62 ? -7.457 -10.062 13.344 1 98.31 62 ALA B N 1
ATOM 1515 C CA . ALA B 1 62 ? -7.18 -9.211 14.5 1 98.31 62 ALA B CA 1
ATOM 1516 C C . ALA B 1 62 ? -6.465 -7.93 14.078 1 98.31 62 ALA B C 1
ATOM 1518 O O . ALA B 1 62 ? -5.863 -7.871 13.008 1 98.31 62 ALA B O 1
ATOM 1519 N N . PRO B 1 63 ? -6.547 -6.914 14.906 1 97.88 63 PRO B N 1
ATOM 1520 C CA . PRO B 1 63 ? -5.871 -5.664 14.547 1 97.88 63 PRO B CA 1
ATOM 1521 C C . PRO B 1 63 ? -4.379 -5.852 14.289 1 97.88 63 PRO B C 1
ATOM 1523 O O . PRO B 1 63 ? -3.693 -6.52 15.07 1 97.88 63 PRO B O 1
ATOM 1526 N N . GLY B 1 64 ? -3.947 -5.312 13.172 1 96.69 64 GLY B N 1
ATOM 1527 C CA . GLY B 1 64 ? -2.521 -5.223 12.906 1 96.69 64 GLY B CA 1
ATOM 1528 C C . GLY B 1 64 ? -1.877 -3.988 13.516 1 96.69 64 GLY B C 1
ATOM 1529 O O . GLY B 1 64 ? -2.344 -3.479 14.539 1 96.69 64 GLY B O 1
ATOM 1530 N N . LEU B 1 65 ? -0.795 -3.584 12.898 1 91.25 65 LEU B N 1
ATOM 1531 C CA . LEU B 1 65 ? -0.104 -2.393 13.375 1 91.25 65 LEU B CA 1
ATOM 1532 C C . LEU B 1 65 ? -1.004 -1.165 13.273 1 91.25 65 LEU B C 1
ATOM 1534 O O . LEU B 1 65 ? -1.583 -0.901 12.219 1 91.25 65 LEU B O 1
ATOM 1538 N N . ARG B 1 66 ? -1.144 -0.439 14.258 1 95.69 66 ARG B N 1
ATOM 1539 C CA . ARG B 1 66 ? -1.861 0.829 14.344 1 95.69 66 ARG B CA 1
ATOM 1540 C C . ARG B 1 66 ? -0.979 1.92 14.938 1 95.69 66 ARG B C 1
ATOM 1542 O O . ARG B 1 66 ? -1.262 2.428 16.031 1 95.69 66 ARG B O 1
ATOM 1549 N N . ALA B 1 67 ? -0.034 2.266 14.203 1 97.31 67 ALA B N 1
ATOM 1550 C CA . ALA B 1 67 ? 0.915 3.271 14.68 1 97.31 67 ALA B CA 1
ATOM 1551 C C . ALA B 1 67 ? 0.23 4.617 14.883 1 97.31 67 ALA B C 1
ATOM 1553 O O . ALA B 1 67 ? -0.637 5.008 14.102 1 97.31 67 ALA B O 1
ATOM 1554 N N . ALA B 1 68 ? 0.692 5.375 15.859 1 97.69 68 ALA B N 1
ATOM 1555 C CA . ALA B 1 68 ? 0.107 6.672 16.188 1 97.69 68 ALA B CA 1
ATOM 1556 C C . ALA B 1 68 ? 0.404 7.703 15.109 1 97.69 68 ALA B C 1
ATOM 1558 O O . ALA B 1 68 ? -0.368 8.641 14.906 1 97.69 68 ALA B O 1
ATOM 1559 N N . ASP B 1 69 ? 1.537 7.512 14.453 1 98.25 69 ASP B N 1
ATOM 1560 C CA . ASP B 1 69 ? 1.975 8.43 13.406 1 98.25 69 ASP B CA 1
ATOM 1561 C C . ASP B 1 69 ? 2.986 7.766 12.477 1 98.25 69 ASP B C 1
ATOM 1563 O O . ASP B 1 69 ? 3.424 6.641 12.727 1 98.25 69 ASP B O 1
ATOM 1567 N N . PRO B 1 70 ? 3.324 8.438 11.328 1 97.81 70 PRO B N 1
ATOM 1568 C CA . PRO B 1 70 ? 4.199 7.801 10.344 1 97.81 70 PRO B CA 1
ATOM 1569 C C . PRO B 1 70 ? 5.609 7.559 10.875 1 97.81 70 PRO B C 1
ATOM 1571 O O . PRO B 1 70 ? 6.281 6.621 10.438 1 97.81 70 PRO B O 1
ATOM 1574 N N . ALA B 1 71 ? 6.078 8.43 11.758 1 97.75 71 ALA B N 1
ATOM 1575 C CA . ALA B 1 71 ? 7.406 8.227 12.328 1 97.75 71 ALA B CA 1
ATOM 1576 C C . ALA B 1 71 ? 7.473 6.914 13.102 1 97.75 71 ALA B C 1
ATOM 1578 O O . ALA B 1 71 ? 8.445 6.168 12.992 1 97.75 71 ALA B O 1
ATOM 1579 N N . ARG B 1 72 ? 6.445 6.66 13.883 1 97.94 72 ARG B N 1
ATOM 1580 C CA . ARG B 1 72 ? 6.363 5.414 14.641 1 97.94 72 ARG B CA 1
ATOM 1581 C C . ARG B 1 72 ? 6.129 4.23 13.711 1 97.94 72 ARG B C 1
ATOM 1583 O O . ARG B 1 72 ? 6.672 3.145 13.922 1 97.94 72 ARG B O 1
ATOM 1590 N N . ALA B 1 73 ? 5.32 4.402 12.727 1 98.31 73 ALA B N 1
ATOM 1591 C CA . ALA B 1 73 ? 5.074 3.344 11.758 1 98.31 73 ALA B CA 1
ATOM 1592 C C . ALA B 1 73 ? 6.375 2.885 11.102 1 98.31 73 ALA B C 1
ATOM 1594 O O . ALA B 1 73 ? 6.559 1.692 10.844 1 98.31 73 ALA B O 1
ATOM 1595 N N . ALA B 1 74 ? 7.297 3.795 10.883 1 98.31 74 ALA B N 1
ATOM 1596 C CA . ALA B 1 74 ? 8.547 3.516 10.172 1 98.31 74 ALA B CA 1
ATOM 1597 C C . ALA B 1 74 ? 9.477 2.65 11.023 1 98.31 74 ALA B C 1
ATOM 1599 O O . ALA B 1 74 ? 10.484 2.139 10.523 1 98.31 74 ALA B O 1
ATOM 1600 N N . LEU B 1 75 ? 9.133 2.445 12.258 1 98.44 75 LEU B N 1
ATOM 1601 C CA . LEU B 1 75 ? 9.945 1.584 13.109 1 98.44 75 LEU B CA 1
ATOM 1602 C C . LEU B 1 75 ? 9.539 0.122 12.953 1 98.44 75 LEU B C 1
ATOM 1604 O O . LEU B 1 75 ? 10.203 -0.773 13.477 1 98.44 75 LEU B O 1
ATOM 1608 N N . SER B 1 76 ? 8.492 -0.146 12.312 1 98.38 76 SER B N 1
ATOM 1609 C CA . SER B 1 76 ? 8.094 -1.49 11.906 1 98.38 76 SER B CA 1
ATOM 1610 C C . SER B 1 76 ? 8.359 -1.72 10.422 1 98.38 76 SER B C 1
ATOM 1612 O O . SER B 1 76 ? 7.762 -1.065 9.57 1 98.38 76 SER B O 1
ATOM 1614 N N . GLU B 1 77 ? 9.25 -2.611 10.094 1 98.62 77 GLU B N 1
ATOM 1615 C CA . GLU B 1 77 ? 9.625 -2.92 8.719 1 98.62 77 GLU B CA 1
ATOM 1616 C C . GLU B 1 77 ? 8.492 -3.635 7.984 1 98.62 77 GLU B C 1
ATOM 1618 O O . GLU B 1 77 ? 8.281 -4.832 8.18 1 98.62 77 GLU B O 1
ATOM 1623 N N . SER B 1 78 ? 7.754 -2.99 7.203 1 98.06 78 SER B N 1
ATOM 1624 C CA . SER B 1 78 ? 6.598 -3.461 6.453 1 98.06 78 SER B CA 1
ATOM 1625 C C . SER B 1 78 ? 5.852 -2.299 5.805 1 98.06 78 SER B C 1
ATOM 1627 O O . SER B 1 78 ? 6.305 -1.154 5.859 1 98.06 78 SER B O 1
ATOM 1629 N N . PHE B 1 79 ? 4.734 -2.602 5.098 1 98.56 79 PHE B N 1
ATOM 1630 C CA . PHE B 1 79 ? 3.881 -1.549 4.559 1 98.56 79 PHE B CA 1
ATOM 1631 C C . PHE B 1 79 ? 3.275 -0.716 5.68 1 98.56 79 PHE B C 1
ATOM 1633 O O . PHE B 1 79 ? 2.707 -1.262 6.629 1 98.56 79 PHE B O 1
ATOM 1640 N N . GLY B 1 80 ? 3.332 0.644 5.512 1 98.38 80 GLY B N 1
ATOM 1641 C CA . GLY B 1 80 ? 2.965 1.466 6.656 1 98.38 80 GLY B CA 1
ATOM 1642 C C . GLY B 1 80 ? 1.856 2.455 6.348 1 98.38 80 GLY B C 1
ATOM 1643 O O . GLY B 1 80 ? 1.197 2.959 7.262 1 98.38 80 GLY B O 1
ATOM 1644 N N . HIS B 1 81 ? 1.747 2.834 5.055 1 98.81 81 HIS B N 1
ATOM 1645 C CA . HIS B 1 81 ? 0.703 3.797 4.719 1 98.81 81 HIS B CA 1
ATOM 1646 C C . HIS B 1 81 ? 0.484 3.869 3.211 1 98.81 81 HIS B C 1
ATOM 1648 O O . HIS B 1 81 ? 1.289 3.348 2.438 1 98.81 81 HIS B O 1
ATOM 1654 N N . ILE B 1 82 ? -0.632 4.445 2.854 1 98.88 82 ILE B N 1
ATOM 1655 C CA . ILE B 1 82 ? -0.879 4.871 1.48 1 98.88 82 ILE B CA 1
ATOM 1656 C C . ILE B 1 82 ? -1.015 6.391 1.431 1 98.88 82 ILE B C 1
ATOM 1658 O O . ILE B 1 82 ? -1.294 7.031 2.449 1 98.88 82 ILE B O 1
ATOM 1662 N N . ALA B 1 83 ? -0.752 6.906 0.233 1 98.81 83 ALA B N 1
ATOM 1663 C CA . ALA B 1 83 ? -0.796 8.352 0.067 1 98.81 83 ALA B CA 1
ATOM 1664 C C . ALA B 1 83 ? -1.613 8.742 -1.163 1 98.81 83 ALA B C 1
ATOM 1666 O O . ALA B 1 83 ? -1.503 8.109 -2.215 1 98.81 83 ALA B O 1
ATOM 1667 N N . PHE B 1 84 ? -2.377 9.758 -1.03 1 98.56 84 PHE B N 1
ATOM 1668 C CA . PHE B 1 84 ? -3.148 10.297 -2.143 1 98.56 84 PHE B CA 1
ATOM 1669 C C . PHE B 1 84 ? -2.666 11.695 -2.508 1 98.56 84 PHE B C 1
ATOM 1671 O O . PHE B 1 84 ? -2.48 12.539 -1.633 1 98.56 84 PHE B O 1
ATOM 1678 N N . ASP B 1 85 ? -2.424 11.883 -3.771 1 97.56 85 ASP B N 1
ATOM 1679 C CA . ASP B 1 85 ? -2.193 13.219 -4.316 1 97.56 85 ASP B CA 1
ATOM 1680 C C . ASP B 1 85 ? -3.51 13.969 -4.492 1 97.56 85 ASP B C 1
ATOM 1682 O O . ASP B 1 85 ? -4.41 13.508 -5.191 1 97.56 85 ASP B O 1
ATOM 1686 N N . VAL B 1 86 ? -3.605 15.117 -3.846 1 97.62 86 VAL B N 1
ATOM 1687 C CA . VAL B 1 86 ? -4.859 15.867 -3.859 1 97.62 86 VAL B CA 1
ATOM 1688 C C . VAL B 1 86 ? -4.602 17.297 -4.312 1 97.62 86 VAL B C 1
ATOM 1690 O O . VAL B 1 86 ? -3.537 17.859 -4.043 1 97.62 86 VAL B O 1
ATOM 1693 N N . ALA B 1 87 ? -5.559 17.922 -4.973 1 94.31 87 ALA B N 1
ATOM 1694 C CA . ALA B 1 87 ? -5.422 19.281 -5.484 1 94.31 87 ALA B CA 1
ATOM 1695 C C . ALA B 1 87 ? -5.516 20.297 -4.355 1 94.31 87 ALA B C 1
ATOM 1697 O O . ALA B 1 87 ? -4.754 21.266 -4.324 1 94.31 87 ALA B O 1
ATOM 1698 N N . ASP B 1 88 ? -6.477 20.172 -3.484 1 96.62 88 ASP B N 1
ATOM 1699 C CA . ASP B 1 88 ? -6.727 21.031 -2.332 1 96.62 88 ASP B CA 1
ATOM 1700 C C . ASP B 1 88 ? -6.457 20.297 -1.024 1 96.62 88 ASP B C 1
ATOM 1702 O O . ASP B 1 88 ? -7.367 19.688 -0.451 1 96.62 88 ASP B O 1
ATOM 1706 N N . LEU B 1 89 ? -5.262 20.453 -0.523 1 98.38 89 LEU B N 1
ATOM 1707 C CA . LEU B 1 89 ? -4.832 19.688 0.646 1 98.38 89 LEU B CA 1
ATOM 1708 C C . LEU B 1 89 ? -5.66 20.062 1.871 1 98.38 89 LEU B C 1
ATOM 1710 O O . LEU B 1 89 ? -6.191 19.188 2.555 1 98.38 89 LEU B O 1
ATOM 1714 N N . ASP B 1 90 ? -5.758 21.359 2.135 1 98.5 90 ASP B N 1
ATOM 1715 C CA . ASP B 1 90 ? -6.445 21.828 3.338 1 98.5 90 ASP B CA 1
ATOM 1716 C C . ASP B 1 90 ? -7.918 21.422 3.316 1 98.5 90 ASP B C 1
ATOM 1718 O O . ASP B 1 90 ? -8.43 20.875 4.301 1 98.5 90 ASP B O 1
ATOM 1722 N N . GLY B 1 91 ? -8.562 21.625 2.203 1 98.44 91 GLY B N 1
ATOM 1723 C CA . GLY B 1 91 ? -9.961 21.25 2.074 1 98.44 91 GLY B CA 1
ATOM 1724 C C . GLY B 1 91 ? -10.188 19.766 2.168 1 98.44 91 GLY B C 1
ATOM 1725 O O . GLY B 1 91 ? -11.148 19.312 2.803 1 98.44 91 GLY B O 1
ATOM 1726 N N . THR B 1 92 ? -9.336 18.969 1.505 1 98.38 92 THR B N 1
ATOM 1727 C CA . THR B 1 92 ? -9.461 17.516 1.56 1 98.38 92 THR B CA 1
ATOM 1728 C C . THR B 1 92 ? -9.258 17.016 2.984 1 98.38 92 THR B C 1
ATOM 1730 O O . THR B 1 92 ? -9.984 16.141 3.449 1 98.38 92 THR B O 1
ATOM 1733 N N . TYR B 1 93 ? -8.266 17.562 3.656 1 98.75 93 TYR B N 1
ATOM 1734 C CA . TYR B 1 93 ? -7.996 17.203 5.043 1 98.75 93 TYR B CA 1
ATOM 1735 C C . TYR B 1 93 ? -9.227 17.422 5.918 1 98.75 93 TYR B C 1
ATOM 1737 O O . TYR B 1 93 ? -9.664 16.531 6.633 1 98.75 93 TYR B O 1
ATOM 1745 N N . ASP B 1 94 ? -9.781 18.578 5.844 1 98.88 94 ASP B N 1
ATOM 1746 C CA . ASP B 1 94 ? -10.953 18.922 6.645 1 98.88 94 ASP B CA 1
ATOM 1747 C C . ASP B 1 94 ? -12.117 17.984 6.34 1 98.88 94 ASP B C 1
ATOM 1749 O O . ASP B 1 94 ? -12.797 17.5 7.254 1 98.88 94 ASP B O 1
ATOM 1753 N N . ARG B 1 95 ? -12.289 17.719 5.105 1 98.62 95 ARG B N 1
ATOM 1754 C CA . ARG B 1 95 ? -13.391 16.859 4.68 1 98.62 95 ARG B CA 1
ATOM 1755 C C . ARG B 1 95 ? -13.219 15.438 5.203 1 98.62 95 ARG B C 1
ATOM 1757 O O . ARG B 1 95 ? -14.156 14.852 5.738 1 98.62 95 ARG B O 1
ATOM 1764 N N . VAL B 1 96 ? -12.078 14.914 5.059 1 98.69 96 VAL B N 1
ATOM 1765 C CA . VAL B 1 96 ? -11.812 13.523 5.43 1 98.69 96 VAL B CA 1
ATOM 1766 C C . VAL B 1 96 ? -11.906 13.367 6.945 1 98.69 96 VAL B C 1
ATOM 1768 O O . VAL B 1 96 ? -12.438 12.375 7.441 1 98.69 96 VAL B O 1
ATOM 1771 N N . VAL B 1 97 ? -11.383 14.305 7.684 1 98.81 97 VAL B N 1
ATOM 1772 C CA . VAL B 1 97 ? -11.531 14.305 9.133 1 98.81 97 VAL B CA 1
ATOM 1773 C C . VAL B 1 97 ? -13.008 14.383 9.5 1 98.81 97 VAL B C 1
ATOM 1775 O O . VAL B 1 97 ? -13.477 13.68 10.398 1 98.81 97 V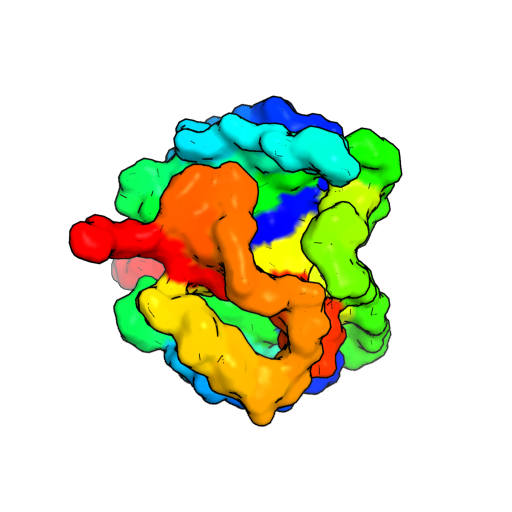AL B O 1
ATOM 1778 N N . GLY B 1 98 ? -13.727 15.188 8.789 1 98.62 98 GLY B N 1
ATOM 1779 C CA . GLY B 1 98 ? -15.164 15.305 9 1 98.62 98 GLY B CA 1
ATOM 1780 C C . GLY B 1 98 ? -15.914 14.016 8.734 1 98.62 98 GLY B C 1
ATOM 1781 O O . GLY B 1 98 ? -17.016 13.812 9.25 1 98.62 98 GLY B O 1
ATOM 1782 N N . LEU B 1 99 ? -15.336 13.172 8 1 98.69 99 LEU B N 1
ATOM 1783 C CA . LEU B 1 99 ? -15.945 11.898 7.637 1 98.69 99 LEU B CA 1
ATOM 1784 C C . LEU B 1 99 ? -15.531 10.797 8.609 1 98.69 99 LEU B C 1
ATOM 1786 O O . LEU B 1 99 ? -15.812 9.617 8.383 1 98.69 99 LEU B O 1
ATOM 1790 N N . GLY B 1 100 ? -14.734 11.18 9.641 1 98.31 100 GLY B N 1
ATOM 1791 C CA . GLY B 1 100 ? -14.484 10.219 10.711 1 98.31 100 GLY B CA 1
ATOM 1792 C C . GLY B 1 100 ? -13.031 9.797 10.805 1 98.31 100 GLY B C 1
ATOM 1793 O O . GLY B 1 100 ? -12.656 9.031 11.695 1 98.31 100 GLY B O 1
ATOM 1794 N N . ALA B 1 101 ? -12.195 10.211 9.945 1 98.81 101 ALA B N 1
ATOM 1795 C CA . ALA B 1 101 ? -10.766 9.922 10.094 1 98.81 101 ALA B CA 1
ATOM 1796 C C . ALA B 1 101 ? -10.188 10.625 11.312 1 98.81 101 ALA B C 1
ATOM 1798 O O . ALA B 1 101 ? -10.578 11.75 11.633 1 98.81 101 ALA B O 1
ATOM 1799 N N . ARG B 1 102 ? -9.242 9.938 11.914 1 98.75 102 ARG B N 1
ATOM 1800 C CA . ARG B 1 102 ? -8.523 10.57 13.008 1 98.75 102 ARG B CA 1
ATOM 1801 C C . ARG B 1 102 ? -7.41 11.469 12.484 1 98.75 102 ARG B C 1
ATOM 1803 O O . ARG B 1 102 ? -6.617 11.055 11.633 1 98.75 102 ARG B O 1
ATOM 1810 N N . ALA B 1 103 ? -7.328 12.672 13.039 1 98.81 103 ALA B N 1
ATOM 1811 C CA . ALA B 1 103 ? -6.23 13.578 12.703 1 98.81 103 ALA B CA 1
ATOM 1812 C C . ALA B 1 103 ? -4.906 13.062 13.25 1 98.81 103 ALA B C 1
ATOM 1814 O O . ALA B 1 103 ? -4.824 12.656 14.414 1 98.81 103 ALA B O 1
ATOM 1815 N N . VAL B 1 104 ? -3.906 13.047 12.461 1 98.81 104 VAL B N 1
ATOM 1816 C CA . VAL B 1 104 ? -2.568 12.641 12.883 1 98.81 104 VAL B CA 1
ATOM 1817 C C . VAL B 1 104 ? -1.604 13.82 12.742 1 98.81 104 VAL B C 1
ATOM 1819 O O . VAL B 1 104 ? -1.012 14.258 13.734 1 98.81 104 VAL B O 1
ATOM 1822 N N . PHE B 1 105 ? -1.415 14.328 11.438 1 98.25 105 PHE B N 1
ATOM 1823 C CA . PHE B 1 105 ? -0.72 15.57 11.109 1 98.25 105 PHE B CA 1
ATOM 1824 C C . PHE B 1 105 ? -1.598 16.469 10.25 1 98.25 105 PHE B C 1
ATOM 1826 O O . PHE B 1 105 ? -2.02 16.078 9.156 1 98.25 105 PHE B O 1
ATOM 1833 N N . ALA B 1 106 ? -1.812 17.719 10.797 1 98.69 106 ALA B N 1
ATOM 1834 C CA . ALA B 1 106 ? -2.494 18.719 9.977 1 98.69 106 ALA B CA 1
ATOM 1835 C C . ALA B 1 106 ? -1.627 19.125 8.789 1 98.69 106 ALA B C 1
ATOM 1837 O O . ALA B 1 106 ? -0.428 18.844 8.758 1 98.69 106 ALA B O 1
ATOM 1838 N N . PRO B 1 107 ? -2.25 19.75 7.777 1 98.69 107 PRO B N 1
ATOM 1839 C CA . PRO B 1 107 ? -1.469 20.156 6.605 1 98.69 107 PRO B CA 1
ATOM 1840 C C . PRO B 1 107 ? -0.218 20.953 6.969 1 98.69 107 PRO B C 1
ATOM 1842 O O . PRO B 1 107 ? -0.29 21.891 7.77 1 98.69 107 PRO B O 1
ATOM 1845 N N . ARG B 1 108 ? 0.858 20.609 6.359 1 98.19 108 ARG B N 1
ATOM 1846 C CA . ARG B 1 108 ? 2.168 21.172 6.652 1 98.19 108 ARG B CA 1
ATOM 1847 C C . ARG B 1 108 ? 3.15 20.906 5.52 1 98.19 108 ARG B C 1
ATOM 1849 O O . ARG B 1 108 ? 2.859 20.125 4.609 1 98.19 108 ARG B O 1
ATOM 1856 N N . PRO B 1 109 ? 4.273 21.609 5.523 1 96.69 109 PRO B N 1
ATOM 1857 C CA . PRO B 1 109 ? 5.289 21.234 4.535 1 96.69 109 PRO B CA 1
ATOM 1858 C C . PRO B 1 109 ? 5.785 19.797 4.711 1 96.69 109 PRO B C 1
ATOM 1860 O O . PRO B 1 109 ? 5.957 19.328 5.84 1 96.69 109 PRO B O 1
ATOM 1863 N N . SER B 1 110 ? 5.957 19.094 3.654 1 97.06 110 SER B N 1
ATOM 1864 C CA . SER B 1 110 ? 6.57 17.766 3.67 1 97.06 110 SER B CA 1
ATOM 1865 C C . SER B 1 110 ? 8.094 17.859 3.676 1 97.06 110 SER B C 1
ATOM 1867 O O . SER B 1 110 ? 8.648 18.938 3.41 1 97.06 110 SER B O 1
ATOM 1869 N N . PRO B 1 111 ? 8.711 16.75 4.031 1 93.69 111 PRO B N 1
ATOM 1870 C CA . PRO B 1 111 ? 10.164 16.734 3.855 1 93.69 111 PRO B CA 1
ATOM 1871 C C . PRO B 1 111 ? 10.586 16.922 2.4 1 93.69 111 PRO B C 1
ATOM 1873 O O . PRO B 1 111 ? 11.711 17.359 2.133 1 93.69 111 PRO B O 1
ATOM 1876 N N . GLU B 1 112 ? 9.789 16.531 1.504 1 92.25 112 GLU B N 1
ATOM 1877 C CA . GLU B 1 112 ? 10.055 16.797 0.093 1 92.25 112 GLU B CA 1
ATOM 1878 C C . GLU B 1 112 ? 9.805 18.266 -0.245 1 92.25 112 GLU B C 1
ATOM 1880 O O . GLU B 1 112 ? 8.695 18.766 -0.069 1 92.25 112 GLU B O 1
ATOM 1885 N N . PRO B 1 113 ? 10.828 18.984 -0.739 1 88.81 113 PRO B N 1
ATOM 1886 C CA . PRO B 1 113 ? 10.672 20.406 -1.036 1 88.81 113 PRO B CA 1
ATOM 1887 C C . PRO B 1 113 ? 9.547 20.672 -2.027 1 88.81 113 PRO B C 1
ATOM 1889 O O . PRO B 1 113 ? 9.414 19.969 -3.033 1 88.81 113 PRO B O 1
ATOM 1892 N N . GLY B 1 114 ? 8.688 21.656 -1.716 1 92.31 114 GLY B N 1
ATOM 1893 C CA . GLY B 1 114 ? 7.617 22.078 -2.607 1 92.31 114 GLY B CA 1
ATOM 1894 C C . GLY B 1 114 ? 6.352 21.25 -2.447 1 92.31 114 GLY B C 1
ATOM 1895 O O . GLY B 1 114 ? 5.359 21.484 -3.139 1 92.31 114 GLY B O 1
ATOM 1896 N N . VAL B 1 115 ? 6.414 20.328 -1.616 1 96.38 115 VAL B N 1
ATOM 1897 C CA . VAL B 1 115 ? 5.266 19.453 -1.381 1 96.38 115 VAL B CA 1
ATOM 1898 C C . VAL B 1 115 ? 4.695 19.719 0.009 1 96.38 115 VAL B C 1
ATOM 1900 O O . VAL B 1 115 ? 5.441 19.922 0.967 1 96.38 115 VAL B O 1
ATOM 1903 N N . ARG B 1 116 ? 3.441 19.812 0.105 1 98.19 116 ARG B N 1
ATOM 1904 C CA . ARG B 1 116 ? 2.748 19.828 1.39 1 98.19 116 ARG B CA 1
ATOM 1905 C C . ARG B 1 116 ? 2.088 18.484 1.667 1 98.19 116 ARG B C 1
ATOM 1907 O O . ARG B 1 116 ? 1.775 17.734 0.738 1 98.19 116 ARG B O 1
ATOM 1914 N N . MET B 1 117 ? 1.897 18.234 2.951 1 98.69 117 MET B N 1
ATOM 1915 C CA . MET B 1 117 ? 1.324 16.938 3.291 1 98.69 117 MET B CA 1
ATOM 1916 C C . MET B 1 117 ? 0.481 17.031 4.559 1 98.69 117 MET B C 1
ATOM 1918 O O . MET B 1 117 ? 0.587 18 5.312 1 98.69 117 MET B O 1
ATOM 1922 N N . ALA B 1 118 ? -0.348 16.109 4.789 1 98.81 118 ALA B N 1
ATOM 1923 C CA . ALA B 1 118 ? -1.083 15.781 6.008 1 98.81 118 ALA B CA 1
ATOM 1924 C C . ALA B 1 118 ? -1.228 14.273 6.168 1 98.81 118 ALA B C 1
ATOM 1926 O O . ALA B 1 118 ? -1.065 13.523 5.203 1 98.81 118 ALA B O 1
ATOM 1927 N N . PHE B 1 119 ? -1.438 13.867 7.398 1 98.94 119 PHE B N 1
ATOM 1928 C CA . PHE B 1 119 ? -1.741 12.461 7.676 1 98.94 119 PHE B CA 1
ATOM 1929 C C . PHE B 1 119 ? -3.023 12.336 8.484 1 98.94 119 PHE B C 1
ATOM 1931 O O . PHE B 1 119 ? -3.258 13.117 9.414 1 98.94 119 PHE B O 1
ATOM 1938 N N . VAL B 1 120 ? -3.771 11.398 8.156 1 98.94 120 VAL B N 1
ATOM 1939 C CA . VAL B 1 120 ? -4.91 10.961 8.961 1 98.94 120 VAL B CA 1
ATOM 1940 C C . VAL B 1 120 ? -4.852 9.445 9.156 1 98.94 120 VAL B C 1
ATOM 1942 O O . VAL B 1 120 ? -4.035 8.766 8.531 1 98.94 120 VAL B O 1
ATOM 1945 N N . ALA B 1 121 ? -5.637 8.953 10.07 1 98.88 121 ALA B N 1
ATOM 1946 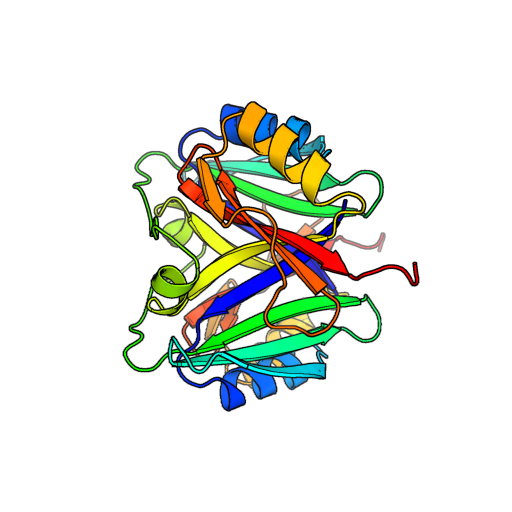C CA . ALA B 1 121 ? -5.926 7.523 10.164 1 98.88 121 ALA B CA 1
ATOM 1947 C C . ALA B 1 121 ? -7.359 7.223 9.734 1 98.88 121 ALA B C 1
ATOM 1949 O O . ALA B 1 121 ? -8.297 7.895 10.164 1 98.88 121 ALA B O 1
ATOM 1950 N N . ASP B 1 122 ? -7.512 6.273 8.852 1 98.75 122 ASP B N 1
ATOM 1951 C CA . ASP B 1 122 ? -8.859 5.898 8.445 1 98.75 122 ASP B CA 1
ATOM 1952 C C . ASP B 1 122 ? -9.648 5.328 9.625 1 98.75 122 ASP B C 1
ATOM 1954 O O . ASP B 1 122 ? -9.117 5.195 10.727 1 98.75 122 ASP B O 1
ATOM 1958 N N . PRO B 1 123 ? -10.922 4.988 9.531 1 98.12 123 PRO B N 1
ATOM 1959 C CA . PRO B 1 123 ? -11.758 4.629 10.68 1 98.12 123 PRO B CA 1
ATOM 1960 C C . PRO B 1 123 ? -11.242 3.396 11.422 1 98.12 123 PRO B C 1
ATOM 1962 O O . PRO B 1 123 ? -11.641 3.15 12.562 1 98.12 123 PRO B O 1
ATOM 1965 N N . GLU B 1 124 ? -10.406 2.592 10.781 1 98.38 124 GLU B N 1
ATOM 1966 C CA . GLU B 1 124 ? -9.883 1.41 11.461 1 98.38 124 GLU B CA 1
ATOM 1967 C C . GLU B 1 124 ? -8.43 1.613 11.883 1 98.38 124 GLU B C 1
ATOM 1969 O O . GLU B 1 124 ? -7.77 0.673 12.328 1 98.38 124 GLU B O 1
ATOM 1974 N N . GLY B 1 125 ? -7.906 2.783 11.641 1 98.5 125 GLY B N 1
ATOM 1975 C CA . GLY B 1 125 ? -6.621 3.125 12.234 1 98.5 125 GLY B CA 1
ATOM 1976 C C . GLY B 1 125 ? -5.469 3.039 11.25 1 98.5 125 GLY B C 1
ATOM 1977 O O . GLY B 1 125 ? -4.309 3.207 11.633 1 98.5 125 GLY B O 1
ATOM 1978 N N . ASN B 1 126 ? -5.703 2.77 10.023 1 98.75 126 ASN B N 1
ATOM 1979 C CA . ASN B 1 126 ? -4.648 2.721 9.016 1 98.75 126 ASN B CA 1
ATOM 1980 C C . ASN B 1 126 ? -4.219 4.121 8.594 1 98.75 126 ASN B C 1
ATOM 1982 O O . ASN B 1 126 ? -5.059 4.988 8.352 1 98.75 126 ASN B O 1
ATOM 1986 N N . LEU B 1 127 ? -2.936 4.332 8.445 1 98.88 127 LEU B N 1
ATOM 1987 C CA . LEU B 1 127 ? -2.41 5.656 8.117 1 98.88 127 LEU B CA 1
ATOM 1988 C C . LEU B 1 127 ? -2.604 5.969 6.641 1 98.88 127 LEU B C 1
ATOM 1990 O O . LEU B 1 127 ? -2.283 5.145 5.781 1 98.88 127 LEU B O 1
ATOM 1994 N N . VAL B 1 128 ? -3.135 7.141 6.383 1 98.94 128 VAL B N 1
ATOM 1995 C CA . VAL B 1 128 ? -3.359 7.68 5.047 1 98.94 128 VAL B CA 1
ATOM 1996 C C . VAL B 1 128 ? -2.727 9.07 4.938 1 98.94 128 VAL B C 1
ATOM 1998 O O . VAL B 1 128 ? -3.078 9.977 5.691 1 98.94 128 VAL B O 1
ATOM 2001 N N . GLU B 1 129 ? -1.858 9.164 4.008 1 98.94 129 GLU B N 1
ATOM 2002 C CA . GLU B 1 129 ? -1.238 10.453 3.719 1 98.94 129 GLU B CA 1
ATOM 2003 C C . GLU B 1 129 ? -2.01 11.203 2.639 1 98.94 129 GLU B C 1
ATOM 2005 O O . GLU B 1 129 ? -2.447 10.609 1.65 1 98.94 129 GLU B O 1
ATOM 2010 N N . LEU B 1 130 ? -2.234 12.477 2.871 1 98.81 130 LEU B N 1
ATOM 2011 C CA . LEU B 1 130 ? -2.641 13.422 1.839 1 98.81 130 LEU B CA 1
ATOM 2012 C C . LEU B 1 130 ? -1.479 14.328 1.443 1 98.81 130 LEU B C 1
ATOM 2014 O O . LEU B 1 130 ? -0.785 14.867 2.309 1 98.81 130 LEU B O 1
ATOM 2018 N N . LEU B 1 131 ? -1.241 14.438 0.148 1 98.31 131 LEU B N 1
ATOM 2019 C CA . LEU B 1 131 ? -0.158 15.336 -0.236 1 98.31 131 LEU B CA 1
ATOM 2020 C C . LEU B 1 131 ? -0.537 16.156 -1.47 1 98.31 131 LEU B C 1
ATOM 2022 O O . LEU B 1 131 ? -1.428 15.758 -2.227 1 98.31 131 LEU B O 1
ATOM 2026 N N . SER B 1 132 ? 0.015 17.266 -1.601 1 97.69 132 SER B N 1
ATOM 2027 C CA . SER B 1 132 ? -0.156 18.172 -2.734 1 97.69 132 SER B CA 1
ATOM 2028 C C . SER B 1 132 ? 1.188 18.703 -3.225 1 97.69 132 SER B C 1
ATOM 2030 O O . SER B 1 132 ? 1.983 19.219 -2.436 1 97.69 132 SER B O 1
ATOM 2032 N N . ARG B 1 133 ? 1.502 18.484 -4.488 1 89.81 133 ARG B N 1
ATOM 2033 C CA . ARG B 1 133 ? 2.736 18.984 -5.086 1 89.81 133 ARG B CA 1
ATOM 2034 C C . ARG B 1 133 ? 2.527 20.359 -5.707 1 89.81 133 ARG B C 1
ATOM 2036 O O . ARG B 1 133 ? 1.477 20.625 -6.293 1 89.81 133 ARG B O 1
ATOM 2043 N N . GLY B 1 134 ? 2.795 21.531 -4.949 1 71.69 134 GLY B N 1
ATOM 2044 C CA . GLY B 1 134 ? 2.68 22.922 -5.34 1 71.69 134 GLY B CA 1
ATOM 2045 C C . GLY B 1 134 ? 2.516 23.109 -6.836 1 71.69 134 GLY B C 1
ATOM 2046 O O . GLY B 1 134 ? 3.156 22.422 -7.629 1 71.69 134 GLY B O 1
ATOM 2047 N N . GLY B 1 135 ? 1.376 23.172 -7.414 1 51.91 135 GLY B N 1
ATOM 2048 C CA . GLY B 1 135 ? 1.299 23.938 -8.641 1 51.91 135 GLY B CA 1
ATOM 2049 C C . GLY B 1 135 ? 1.978 25.297 -8.531 1 51.91 135 GLY B C 1
ATOM 2050 O O . GLY B 1 135 ? 2.256 25.766 -7.43 1 51.91 135 GLY B O 1
ATOM 2051 N N . ALA B 1 136 ? 3 25.766 -9.438 1 39.94 136 ALA B N 1
ATOM 2052 C CA . ALA B 1 136 ? 3.346 27.172 -9.523 1 39.94 136 ALA B CA 1
ATOM 2053 C C . ALA B 1 136 ? 2.184 28.047 -9.062 1 39.94 136 ALA B C 1
ATOM 2055 O O . ALA B 1 136 ? 1.082 27.969 -9.609 1 39.94 136 ALA B O 1
ATOM 2056 N N . ALA B 1 137 ? 2.09 28.562 -7.789 1 30.83 137 ALA B N 1
ATOM 2057 C CA . ALA B 1 137 ? 1.331 29.797 -7.648 1 30.83 137 ALA B CA 1
ATOM 2058 C C . ALA B 1 137 ? 1.61 30.75 -8.812 1 30.83 137 ALA B C 1
ATOM 2060 O O . ALA B 1 137 ? 2.742 30.828 -9.289 1 30.83 137 ALA B O 1
#

Nearest PDB structures (foldseek):
  1fa5-assembly1_B  TM=8.467E-01  e=4.150E-10  Escherichia coli
  3l7t-assembly2_C  TM=8.113E-01  e=1.930E-08  Streptococcus mutans
  5umw-assembly2_B  TM=7.200E-01  e=2.549E-07  Streptomyces sp. CB03234
  6cky-assembly1_B  TM=7.046E-01  e=3.492E-07  Streptomyces uncialis
  6bu2-assembly1_A  TM=4.195E-01  e=5.993E-08  Mycobacterium tuberculosis H37Rv

InterPro domains:
  IPR004360 Glyoxalase/fosfomycin resistance/dioxygenase domain [PF00903] (2-130)
  IPR029068 Glyoxalase/Bleomycin resistance protein/Dihydroxybiphenyl dioxygenase [G3DSA:3.10.180.10] (1-133)
  IPR029068 Glyoxalase/Bleomycin resistance protein/Dihydroxybiphenyl dioxygenase [SSF54593] (1-135)
  IPR037523 Vicinal oxygen chelate (VOC), core domain [PS51819] (2-133)
  IPR051785 Methylmalonyl-CoA/ethylmalonyl-CoA epimerase [PTHR43048] (1-133)

Sequence (274 aa):
MRLDHVGLSVRDLDAASAWYCTAFGYAREVVLRVDPIDLDIVMLIHPVHGDRLELLHRPGSAPGLRAADPARAALSESFGHIAFDVADLDGTYDRVVGLGARAVFAPRPSPEPGVRMAFVADPEGNLVELLSRGGAAMRLDHVGLSVRDLDAASAWYCTAFGYAREVVLRVDPIDLDIVMLIHPVHGDRLELLHRPGSAPGLRAADPARAALSESFGHIAFDVADLDGTYDRVVGLGARAVFAPRPSPEPGVRMAFVADPEGNLVELLSRGGAA

Solvent-accessible surface area (backbone atoms only — not comparable to full-atom values): 14338 Å² total; per-residue (Å²): 109,40,77,40,32,40,35,33,16,38,91,51,56,67,63,52,51,52,46,47,25,70,68,64,54,33,40,83,72,45,76,50,74,42,72,95,72,51,35,38,39,39,34,31,31,27,83,87,75,64,43,33,41,32,40,30,29,32,86,86,42,40,85,40,79,62,51,84,40,71,75,60,29,33,36,33,27,29,63,51,33,40,30,31,39,31,91,52,50,66,61,50,50,55,50,40,41,73,72,56,27,43,84,60,39,72,76,38,79,38,94,53,86,69,25,34,28,28,32,30,18,44,85,86,37,46,42,36,34,40,28,24,71,63,66,87,125,110,42,79,40,32,40,33,33,17,39,91,51,56,67,63,51,51,50,46,46,26,70,68,62,54,32,41,84,72,45,78,50,72,43,72,96,73,50,34,39,38,41,34,30,31,27,83,85,76,63,43,35,42,33,39,30,30,34,85,85,43,40,83,40,81,61,51,82,41,72,77,58,28,33,36,33,26,27,63,52,33,41,29,31,39,33,89,52,50,64,63,49,51,54,51,40,41,72,72,56,26,43,83,61,39,72,76,38,80,38,93,54,86,67,25,34,27,28,33,32,19,44,84,88,38,49,42,35,34,42,29,25,70,61,64,87,127

Foldseek 3Di:
DDQAEEEDEDADQVVLQVLCCVLPVWDFDDWDADPVQQKTWTWIARPPPGHIYIYIYHPPDDDDDQDLAVVRQVVDPDDAEEEDEDADQQVSVVVSVVSPWAFRAHWDDDPPPQKIKGWTAHNRRGIYMYMYRDDDD/DDQAEEEDEDADQVVLQVLCCVLPVWDFDDWDADPVQQKTWTWIARPPPGHIYIYIYHPPDDDDDQDLAVVRQVVDPDDAEEEDEDADQQVSVVVSVVSPWAFRAHWDCDPPPQKIKGWTAHNRRGIYMYMYRDDPD

pLDDT: mean 96.33, std 8.86, range [30.66, 98.94]

Secondary structure (DSSP, 8-state):
-EEEEEEEE-S-HHHHHHHHHHHH--EEEEEEEEGGGTEEEEEEE-TTT--EEEEEE-TT-EE----SSHHHHTTEESEEEEEEE-S-HHHHHHHHHHTTPEEEEEEEE-SSTTEEEEEEE-TTS-EEEEEEE----/-EEEEEEEE-S-HHHHHHHHHHHH--EEEEEEEEGGGTEEEEEEE-TTT--EEEEEE-TT-EE----SSHHHHTTEESEEEEEEE-S-HHHHHHHHHHTTPEEEEEEEE-SSTTEEEEEEE-TTS-EEEEEEE----

Radius of gyration: 17.53 Å; Cα contacts (8 Å, |Δi|>4): 679; chains: 2; bounding box: 38×52×43 Å

Organism: NCBI:txid175570